Protein AF-0000000080305492 (afdb_homodimer)

Organism: Piscinibacter sakaiensis (NCBI:txid1547922)

Secondary structure (DSSP, 8-state):
-----------HHHHHHHTT-TTPEEE-TT-EEEEE--SS-EEEEEEES-EEEEE---SSS---EEEE-TT-EEEE-TT-EEEEEESSS-EEEEEE--HHHHHHHHHHHHHHHHHHHHHHHT------------/-----------HHHHHHHTT-TTPEEE-TT-EEEEE--SS-EEEEEEES-EEEEE---SSS---EEEE-TT-EEEE-TT-EEEEEESSS-EEEEEE--HHHHHHHHHHHHHHHHHHHHHHHT------------

Solvent-accessible surface area (backbone atoms only — not comparable to full-atom values): 14644 Å² total; per-residue (Å²): 133,82,79,74,76,72,70,75,76,65,49,69,66,32,43,42,34,62,54,44,57,66,44,37,34,79,30,51,51,90,41,75,43,80,45,67,26,54,91,33,38,29,34,40,31,28,56,34,49,26,38,35,37,29,49,64,46,91,80,77,55,84,56,67,74,43,77,40,42,56,29,38,71,44,83,34,54,51,75,37,46,32,38,34,29,24,51,68,55,54,18,29,30,32,40,28,44,28,62,68,25,56,57,50,47,55,51,47,51,51,50,50,51,51,51,51,50,52,58,56,59,72,62,55,82,81,75,78,80,76,81,80,75,129,134,81,79,74,77,71,70,76,77,64,48,70,67,32,44,44,34,60,55,42,56,65,45,37,35,78,32,51,50,89,42,76,43,80,45,68,27,54,91,35,37,28,32,40,32,28,56,35,48,26,37,34,38,29,49,65,51,86,80,76,57,85,59,67,75,43,76,40,40,56,31,38,71,45,82,34,53,53,74,38,46,33,38,35,28,25,51,70,55,54,18,30,30,33,40,28,44,28,62,66,24,55,56,49,47,54,50,47,51,50,50,50,51,51,50,52,52,52,58,57,58,71,62,56,80,81,76,78,81,77,80,78,76,130

Structure (mmCIF, N/CA/C/O backbone):
data_AF-0000000080305492-model_v1
#
loop_
_entity.id
_entity.type
_entity.pdbx_description
1 polymer 'DUF2917 domain-containing protein'
#
loop_
_atom_site.group_PDB
_atom_site.id
_atom_site.type_symbol
_atom_site.label_atom_id
_atom_site.label_alt_id
_atom_site.label_comp_id
_atom_site.label_asym_id
_atom_site.label_entity_id
_atom_site.label_seq_id
_atom_site.pdbx_PDB_ins_code
_atom_site.Cartn_x
_atom_site.Cartn_y
_atom_site.Cartn_z
_atom_site.occupancy
_atom_site.B_iso_or_equiv
_atom_site.auth_seq_id
_atom_site.auth_comp_id
_atom_site.auth_asym_id
_atom_site.auth_atom_id
_atom_site.pdbx_PDB_model_num
ATOM 1 N N . MET A 1 1 ? 12.172 -32.25 -27.625 1 45.12 1 MET A N 1
ATOM 2 C CA . MET A 1 1 ? 12.562 -32.125 -26.234 1 45.12 1 MET A CA 1
ATOM 3 C C . MET A 1 1 ? 11.922 -30.891 -25.609 1 45.12 1 MET A C 1
ATOM 5 O O . MET A 1 1 ? 12.32 -29.766 -25.906 1 45.12 1 MET A O 1
ATOM 9 N N . THR A 1 2 ? 10.617 -30.953 -25.297 1 54 2 THR A N 1
ATOM 10 C CA . THR A 1 2 ? 9.789 -29.891 -24.719 1 54 2 THR A CA 1
ATOM 11 C C . THR A 1 2 ? 10.242 -29.547 -23.312 1 54 2 THR A C 1
ATOM 13 O O . THR A 1 2 ? 10.336 -30.438 -22.453 1 54 2 THR A O 1
ATOM 16 N N . SER A 1 3 ? 11.242 -28.656 -23.125 1 51.69 3 SER A N 1
ATOM 17 C CA . SER A 1 3 ? 11.648 -28.141 -21.828 1 51.69 3 SER A CA 1
ATOM 18 C C . SER A 1 3 ? 10.438 -27.719 -21 1 51.69 3 SER A C 1
ATOM 20 O O . SER A 1 3 ? 9.703 -26.812 -21.391 1 51.69 3 SER A O 1
ATOM 22 N N . THR A 1 4 ? 9.883 -28.703 -20.328 1 51.75 4 THR A N 1
ATOM 23 C CA . THR A 1 4 ? 8.867 -28.359 -19.344 1 51.75 4 THR A CA 1
ATOM 24 C C . THR A 1 4 ? 9.422 -27.375 -18.312 1 51.75 4 THR A C 1
ATOM 26 O O . THR A 1 4 ? 10.344 -27.719 -17.562 1 51.75 4 THR A O 1
ATOM 29 N N . ARG A 1 5 ? 9.336 -26.141 -18.594 1 47.44 5 ARG A N 1
ATOM 30 C CA . ARG A 1 5 ? 9.664 -25.109 -17.609 1 47.44 5 ARG A CA 1
ATOM 31 C C . ARG A 1 5 ? 8.984 -25.391 -16.281 1 47.44 5 ARG A C 1
ATOM 33 O O . ARG A 1 5 ? 7.754 -25.344 -16.172 1 47.44 5 ARG A O 1
ATOM 40 N N . LEU A 1 6 ? 9.562 -26.188 -15.359 1 48.97 6 LEU A N 1
ATOM 41 C CA . LEU A 1 6 ? 9.055 -26.406 -14.016 1 48.97 6 LEU A CA 1
ATOM 42 C C . LEU A 1 6 ? 8.758 -25.078 -13.328 1 48.97 6 LEU A C 1
ATOM 44 O O . LEU A 1 6 ? 9.617 -24.188 -13.273 1 48.97 6 LEU A O 1
ATOM 48 N N . SER A 1 7 ? 7.574 -24.656 -13.391 1 52.19 7 SER A N 1
ATOM 49 C CA . SER A 1 7 ? 7.184 -23.531 -12.562 1 52.19 7 SER A CA 1
ATOM 50 C C . SER A 1 7 ? 7.723 -23.656 -11.141 1 52.19 7 SER A C 1
ATOM 52 O O . SER A 1 7 ? 7.59 -24.719 -10.523 1 52.19 7 SER A O 1
ATOM 54 N N . PRO A 1 8 ? 8.742 -22.938 -10.812 1 49.88 8 PRO A N 1
ATOM 55 C CA . PRO A 1 8 ? 9.273 -23.109 -9.453 1 49.88 8 PRO A CA 1
ATOM 56 C C . PRO A 1 8 ? 8.164 -23.203 -8.406 1 49.88 8 PRO A C 1
ATOM 58 O O . PRO A 1 8 ? 7.203 -22.438 -8.445 1 49.88 8 PRO A O 1
ATOM 61 N N . LEU A 1 9 ? 8.031 -24.328 -7.746 1 53.12 9 LEU A N 1
ATOM 62 C CA . LEU A 1 9 ? 7.16 -24.531 -6.594 1 53.12 9 LEU A CA 1
ATOM 63 C C . LEU A 1 9 ? 7.324 -23.406 -5.578 1 53.12 9 LEU A C 1
ATOM 65 O O . LEU A 1 9 ? 8.438 -23.109 -5.152 1 53.12 9 LEU A O 1
ATOM 69 N N . MET A 1 10 ? 6.453 -22.547 -5.684 1 54.16 10 MET A N 1
ATOM 70 C CA . MET A 1 10 ? 6.496 -21.469 -4.695 1 54.16 10 MET A CA 1
ATOM 71 C C . MET A 1 10 ? 6.551 -22.031 -3.277 1 54.16 10 MET A C 1
ATOM 73 O O . MET A 1 10 ? 5.844 -22.984 -2.961 1 54.16 10 MET A O 1
ATOM 77 N N . THR A 1 11 ? 7.602 -21.75 -2.52 1 58.03 11 THR A N 1
ATOM 78 C CA . THR A 1 11 ? 7.621 -22.125 -1.111 1 58.03 11 THR A CA 1
ATOM 79 C C . THR A 1 11 ? 6.355 -21.656 -0.405 1 58.03 11 THR A C 1
ATOM 81 O O . THR A 1 11 ? 5.66 -20.766 -0.895 1 58.03 11 THR A O 1
ATOM 84 N N . THR A 1 12 ? 6.016 -22.406 0.644 1 52.5 12 THR A N 1
ATOM 85 C CA . THR A 1 12 ? 4.848 -22.062 1.446 1 52.5 12 THR A CA 1
ATOM 86 C C . THR A 1 12 ? 4.828 -20.578 1.771 1 52.5 12 THR A C 1
ATOM 88 O O . THR A 1 12 ? 3.779 -19.922 1.695 1 52.5 12 THR A O 1
ATOM 91 N N . ALA A 1 13 ? 5.973 -20.094 2.191 1 52.66 13 ALA A N 1
ATOM 92 C CA . ALA A 1 13 ? 6.082 -18.672 2.504 1 52.66 13 ALA A CA 1
ATOM 93 C C . ALA A 1 13 ? 5.762 -17.812 1.281 1 52.66 13 ALA A C 1
ATOM 95 O O . ALA A 1 13 ? 5.094 -16.781 1.396 1 52.66 13 ALA A O 1
ATOM 96 N N . GLN A 1 14 ? 6.246 -18.25 0.167 1 55 14 GLN A N 1
ATOM 97 C CA . GLN A 1 14 ? 5.965 -17.562 -1.092 1 55 14 GLN A CA 1
ATOM 98 C C . GLN A 1 14 ? 4.477 -17.625 -1.429 1 55 14 GLN A C 1
ATOM 100 O O . GLN A 1 14 ? 3.92 -16.672 -1.966 1 55 14 GLN A O 1
ATOM 105 N N . GLU A 1 15 ? 3.99 -18.812 -1.112 1 54.41 15 GLU A N 1
ATOM 106 C CA . GLU A 1 15 ? 2.557 -18.969 -1.349 1 54.41 15 GLU A CA 1
ATOM 107 C C . GLU A 1 15 ? 1.752 -17.969 -0.52 1 54.41 15 GLU A C 1
ATOM 109 O O . GLU A 1 15 ? 0.784 -17.391 -1.011 1 54.41 15 GLU A O 1
ATOM 114 N N . PHE A 1 16 ? 2.211 -17.938 0.751 1 53.34 16 PHE A N 1
ATOM 115 C CA . PHE A 1 16 ? 1.528 -17 1.634 1 53.34 16 PHE A CA 1
ATOM 116 C C . PHE A 1 16 ? 1.734 -15.562 1.161 1 53.34 16 PHE A C 1
ATOM 118 O O . PHE A 1 16 ? 0.796 -14.766 1.162 1 53.34 16 PHE A O 1
ATOM 125 N N . ALA A 1 17 ? 3.02 -15.344 0.821 1 52.12 17 ALA A N 1
ATOM 126 C CA . ALA A 1 17 ? 3.35 -14.031 0.271 1 52.12 17 ALA A CA 1
ATOM 127 C C . ALA A 1 17 ? 2.611 -13.781 -1.042 1 52.12 17 ALA A C 1
ATOM 129 O O . ALA A 1 17 ? 2.102 -12.688 -1.278 1 52.12 17 ALA A O 1
ATOM 130 N N . ALA A 1 18 ? 2.562 -14.898 -1.781 1 51.59 18 ALA A N 1
ATOM 131 C CA . ALA A 1 18 ? 1.87 -14.82 -3.064 1 51.59 18 ALA A CA 1
ATOM 132 C C . ALA A 1 18 ? 0.369 -14.633 -2.867 1 51.59 18 ALA A C 1
ATOM 134 O O . ALA A 1 18 ? -0.291 -13.969 -3.672 1 51.59 18 ALA A O 1
ATOM 135 N N . ARG A 1 19 ? -0.009 -15.211 -1.708 1 51.5 19 ARG A N 1
ATOM 136 C CA . ARG A 1 19 ? -1.447 -15.125 -1.473 1 51.5 19 ARG A CA 1
ATOM 137 C C . ARG A 1 19 ? -1.82 -13.789 -0.852 1 51.5 19 ARG A C 1
ATOM 139 O O . ARG A 1 19 ? -3 -13.508 -0.629 1 51.5 19 ARG A O 1
ATOM 146 N N . GLY A 1 20 ? -1.001 -12.883 -0.862 1 55.16 20 GLY A N 1
ATOM 147 C CA . GLY A 1 20 ? -1.397 -11.539 -0.481 1 55.16 20 GLY A CA 1
ATOM 148 C C . GLY A 1 20 ? -1.604 -11.375 1.014 1 55.16 20 GLY A C 1
ATOM 149 O O . GLY A 1 20 ? -2.402 -10.547 1.45 1 55.16 20 GLY A O 1
ATOM 150 N N . GLU A 1 21 ? -0.991 -12.406 1.674 1 66.25 21 GLU A N 1
ATOM 151 C CA . GLU A 1 21 ? -1.275 -12.359 3.105 1 66.25 21 GLU A CA 1
ATOM 152 C C . GLU A 1 21 ? -0.436 -11.289 3.797 1 66.25 21 GLU A C 1
ATOM 154 O O . GLU A 1 21 ? -0.861 -10.711 4.801 1 66.25 21 GLU A O 1
ATOM 159 N N . ALA A 1 22 ? 0.503 -10.953 2.951 1 75 22 ALA A N 1
ATOM 160 C CA . ALA A 1 22 ? 1.293 -9.93 3.627 1 75 22 ALA A CA 1
ATOM 161 C C . ALA A 1 22 ? 0.576 -8.586 3.607 1 75 22 ALA A C 1
ATOM 163 O O . ALA A 1 22 ? 0.147 -8.117 2.549 1 75 22 ALA A O 1
ATOM 164 N N . ALA A 1 23 ? 0.347 -8.016 4.707 1 88.38 23 ALA A N 1
ATOM 165 C CA . ALA A 1 23 ? -0.208 -6.676 4.879 1 88.38 23 ALA A CA 1
ATOM 166 C C . ALA A 1 23 ? -1.666 -6.625 4.43 1 88.38 23 ALA A C 1
ATOM 168 O O . ALA A 1 23 ? -2.16 -5.566 4.031 1 88.38 23 ALA A O 1
ATOM 169 N N . ALA A 1 24 ? -2.295 -7.859 4.379 1 93.25 24 ALA A N 1
ATOM 170 C CA . ALA A 1 24 ? -3.711 -7.867 4.023 1 93.25 24 ALA A CA 1
ATOM 171 C C . ALA A 1 24 ? -4.574 -7.41 5.195 1 93.25 24 ALA A C 1
ATOM 173 O O . ALA A 1 24 ? -4.273 -7.719 6.352 1 93.25 24 ALA A O 1
ATOM 174 N N . TRP A 1 25 ? -5.652 -6.711 4.93 1 94.88 25 TRP A N 1
ATOM 175 C CA . TRP A 1 25 ? -6.699 -6.34 5.875 1 94.88 25 TRP A CA 1
ATOM 176 C C . TRP A 1 25 ? -7.762 -7.43 5.969 1 94.88 25 TRP A C 1
ATOM 178 O O . TRP A 1 25 ? -8.188 -7.977 4.949 1 94.88 25 TRP A O 1
ATOM 188 N N . ARG A 1 26 ? -8.148 -7.723 7.145 1 94.94 26 ARG A N 1
ATOM 189 C CA . ARG A 1 26 ? -9.25 -8.656 7.359 1 94.94 26 ARG A CA 1
ATOM 190 C C . ARG A 1 26 ? -10.57 -7.914 7.516 1 94.94 26 ARG A C 1
ATOM 192 O O . ARG A 1 26 ? -10.641 -6.891 8.203 1 94.94 26 ARG A O 1
ATOM 199 N N . LEU A 1 27 ? -11.523 -8.344 6.852 1 96.12 27 LEU A N 1
ATOM 200 C CA . LEU A 1 27 ? -12.883 -7.812 6.918 1 96.12 27 LEU A CA 1
ATOM 201 C C . LEU A 1 27 ? -13.867 -8.898 7.34 1 96.12 27 LEU A C 1
ATOM 203 O O . LEU A 1 27 ? -14.391 -9.633 6.5 1 96.12 27 LEU A O 1
ATOM 207 N N . PRO A 1 28 ? -14.109 -9.062 8.633 1 96 28 PRO A N 1
ATOM 208 C CA . PRO A 1 28 ? -15.062 -10.07 9.109 1 96 28 PRO A CA 1
ATOM 209 C C . PRO A 1 28 ? -16.484 -9.836 8.609 1 96 28 PRO A C 1
ATOM 211 O O . PRO A 1 28 ? -16.906 -8.68 8.453 1 96 28 PRO A O 1
ATOM 214 N N . ALA A 1 29 ? -17.203 -10.945 8.375 1 96.31 29 ALA A N 1
ATOM 215 C CA . ALA A 1 29 ? -18.625 -10.836 8.008 1 96.31 29 ALA A CA 1
ATOM 216 C C . ALA A 1 29 ? -19.406 -10.055 9.055 1 96.31 29 ALA A C 1
ATOM 218 O O . ALA A 1 29 ? -19.203 -10.242 10.258 1 96.31 29 ALA A O 1
ATOM 219 N N . GLY A 1 30 ? -20.25 -9.172 8.602 1 93.06 30 GLY A N 1
ATOM 220 C CA . GLY A 1 30 ? -21.141 -8.438 9.492 1 93.06 30 GLY A CA 1
ATOM 221 C C . GLY A 1 30 ? -20.516 -7.164 10.039 1 93.06 30 GLY A C 1
ATOM 222 O O . GLY A 1 30 ? -21.141 -6.438 10.805 1 93.06 30 GLY A O 1
ATOM 223 N N . THR A 1 31 ? -19.266 -6.91 9.719 1 92.12 31 THR A N 1
ATOM 224 C CA . THR A 1 31 ? -18.578 -5.711 10.195 1 92.12 31 THR A CA 1
ATOM 225 C C . THR A 1 31 ? -18.266 -4.766 9.039 1 92.12 31 THR A C 1
ATOM 227 O O . THR A 1 31 ? -17.844 -5.199 7.969 1 92.12 31 THR A O 1
ATOM 230 N N . ALA A 1 32 ? -18.469 -3.51 9.281 1 94.44 32 ALA A N 1
ATOM 231 C CA . ALA A 1 32 ? -18.156 -2.482 8.297 1 94.44 32 ALA A CA 1
ATOM 232 C C . ALA A 1 32 ? -16.875 -1.74 8.672 1 94.44 32 ALA A C 1
ATOM 234 O O . ALA A 1 32 ? -16.641 -1.463 9.852 1 94.44 32 ALA A O 1
ATOM 235 N N . LEU A 1 33 ? -16.109 -1.425 7.664 1 94.31 33 LEU A N 1
ATOM 236 C CA . LEU A 1 33 ? -14.891 -0.646 7.836 1 94.31 33 LEU A CA 1
ATOM 237 C C . LEU A 1 33 ? -14.977 0.677 7.082 1 94.31 33 LEU A C 1
ATOM 239 O O . LEU A 1 33 ? -15.344 0.704 5.906 1 94.31 33 LEU A O 1
ATOM 243 N N . ARG A 1 34 ? -14.758 1.729 7.789 1 93.31 34 ARG A N 1
ATOM 244 C CA . ARG A 1 34 ? -14.586 3.02 7.129 1 93.31 34 ARG A CA 1
ATOM 245 C C . ARG A 1 34 ? -13.117 3.268 6.777 1 93.31 34 ARG A C 1
ATOM 247 O O . ARG A 1 34 ? -12.25 3.209 7.652 1 93.31 34 ARG A O 1
ATOM 254 N N . LEU A 1 35 ? -12.836 3.508 5.578 1 92.69 35 LEU A N 1
ATOM 255 C CA . LEU A 1 35 ? -11.477 3.67 5.074 1 92.69 35 LEU A CA 1
ATOM 256 C C . LEU A 1 35 ? -11.289 5.051 4.449 1 92.69 35 LEU A C 1
ATOM 258 O O . LEU A 1 35 ? -12.039 5.438 3.551 1 92.69 35 LEU A O 1
ATOM 262 N N . ALA A 1 36 ? -10.461 5.781 4.961 1 89.88 36 ALA A N 1
ATOM 263 C CA . ALA A 1 36 ? -10.023 7.027 4.34 1 89.88 36 ALA A CA 1
ATOM 264 C C . ALA A 1 36 ? -8.781 6.809 3.484 1 89.88 36 ALA A C 1
ATOM 266 O O . ALA A 1 36 ? -7.746 6.367 3.986 1 89.88 36 ALA A O 1
ATOM 267 N N . ALA A 1 37 ? -8.898 7.141 2.246 1 90.31 37 ALA A N 1
ATOM 268 C CA . ALA A 1 37 ? -7.758 6.945 1.36 1 90.31 37 ALA A CA 1
ATOM 269 C C . ALA A 1 37 ? -6.727 8.055 1.536 1 90.31 37 ALA A C 1
ATOM 271 O O . ALA A 1 37 ? -7.035 9.234 1.344 1 90.31 37 ALA A O 1
ATOM 272 N N . GLY A 1 38 ? -5.488 7.734 1.866 1 85.06 38 GLY A N 1
ATOM 273 C CA . GLY A 1 38 ? -4.438 8.742 1.873 1 85.06 38 GLY A CA 1
ATOM 274 C C . GLY A 1 38 ? -3.418 8.531 2.975 1 85.06 38 GLY A C 1
ATOM 275 O O . GLY A 1 38 ? -3.527 7.59 3.76 1 85.06 38 GLY A O 1
ATOM 276 N N . PRO A 1 39 ? -2.498 9.539 3.043 1 83.69 39 PRO A N 1
ATOM 277 C CA . PRO A 1 39 ? -2.256 10.539 2.002 1 83.69 39 PRO A CA 1
ATOM 278 C C . PRO A 1 39 ? -1.886 9.914 0.659 1 83.69 39 PRO A C 1
ATOM 280 O O . PRO A 1 39 ? -1.231 8.867 0.619 1 83.69 39 PRO A O 1
ATOM 283 N N . GLY A 1 40 ? -2.303 10.625 -0.466 1 87.44 40 GLY A N 1
ATOM 284 C CA . GLY A 1 40 ? -2.119 10.125 -1.818 1 87.44 40 GLY A CA 1
ATOM 285 C C . GLY A 1 40 ? -3.186 9.133 -2.236 1 87.44 40 GLY A C 1
ATOM 286 O O . GLY A 1 40 ? -3.92 8.609 -1.395 1 87.44 40 GLY A O 1
ATOM 287 N N . ALA A 1 41 ? -3.236 8.883 -3.504 1 91.81 41 ALA A N 1
ATOM 288 C CA . ALA A 1 41 ? -4.168 7.883 -4.02 1 91.81 41 ALA A CA 1
ATOM 289 C C . ALA A 1 41 ? -3.822 6.492 -3.504 1 91.81 41 ALA A C 1
ATOM 291 O O . ALA A 1 41 ? -2.68 6.234 -3.113 1 91.81 41 ALA A O 1
ATOM 292 N N . ARG A 1 42 ? -4.848 5.648 -3.371 1 93.31 42 ARG A N 1
ATOM 293 C CA . ARG A 1 42 ? -4.66 4.242 -3.02 1 93.31 42 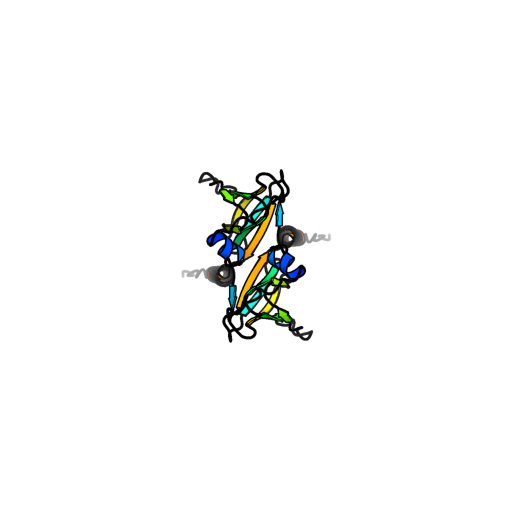ARG A CA 1
ATOM 294 C C . ARG A 1 42 ? -5.316 3.328 -4.051 1 93.31 42 ARG A C 1
ATOM 296 O O . ARG A 1 42 ? -6.164 3.77 -4.828 1 93.31 42 ARG A O 1
ATOM 303 N N . CYS A 1 43 ? -4.844 2.154 -4.066 1 94.38 43 CYS A N 1
ATOM 304 C CA . CYS A 1 43 ? -5.527 1.085 -4.789 1 94.38 43 CYS A CA 1
ATOM 305 C C . CYS A 1 43 ? -5.949 -0.031 -3.84 1 94.38 43 CYS A C 1
ATOM 307 O O . CYS A 1 43 ? -5.129 -0.554 -3.086 1 94.38 43 CYS A O 1
ATOM 309 N N . LEU A 1 44 ? -7.23 -0.316 -3.807 1 94.12 44 LEU A N 1
ATOM 310 C CA . LEU A 1 44 ? -7.75 -1.441 -3.039 1 94.12 44 LEU A CA 1
ATOM 311 C C . LEU A 1 44 ? -7.832 -2.695 -3.902 1 94.12 44 LEU A C 1
ATOM 313 O O . LEU A 1 44 ? -8.367 -2.656 -5.012 1 94.12 44 LEU A O 1
ATOM 317 N N . ARG A 1 45 ? -7.324 -3.777 -3.473 1 93.44 45 ARG A N 1
ATOM 318 C CA . ARG A 1 45 ? -7.426 -5.066 -4.152 1 93.44 45 ARG A CA 1
ATOM 319 C C . ARG A 1 45 ? -8.008 -6.129 -3.225 1 93.44 45 ARG A C 1
ATOM 321 O O . ARG A 1 45 ? -7.5 -6.34 -2.121 1 93.44 45 ARG A O 1
ATOM 328 N N . VAL A 1 46 ? -8.992 -6.801 -3.693 1 93.44 46 VAL A N 1
ATOM 329 C CA . VAL A 1 46 ? -9.562 -7.883 -2.896 1 93.44 46 VAL A CA 1
ATOM 330 C C . VAL A 1 46 ? -8.688 -9.133 -3.025 1 93.44 46 VAL A C 1
ATOM 332 O O . VAL A 1 46 ? -8.391 -9.578 -4.137 1 93.44 46 VAL A O 1
ATOM 335 N N . ALA A 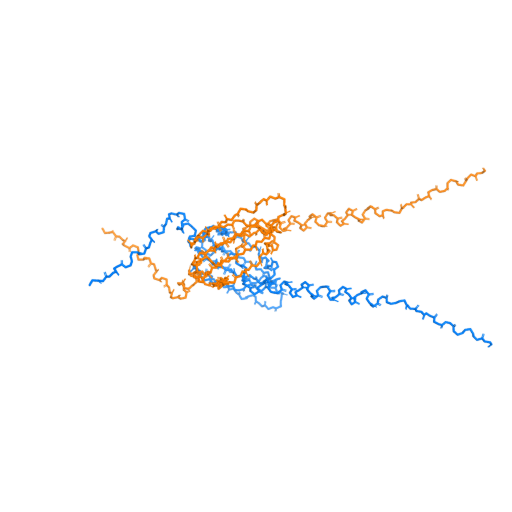1 47 ? -8.25 -9.633 -1.93 1 90.19 47 ALA A N 1
ATOM 336 C CA . ALA A 1 47 ? -7.391 -10.812 -1.908 1 90.19 47 ALA A CA 1
ATOM 337 C C . ALA A 1 47 ? -8.219 -12.094 -1.813 1 90.19 47 ALA A C 1
ATOM 339 O O . ALA A 1 47 ? -7.883 -13.109 -2.426 1 90.19 47 ALA A O 1
ATOM 340 N N . ALA A 1 48 ? -9.203 -12.141 -1.071 1 92.19 48 ALA A N 1
ATOM 341 C CA . ALA A 1 48 ? -10.078 -13.281 -0.838 1 92.19 48 ALA A CA 1
ATOM 342 C C . ALA A 1 48 ? -11.477 -12.82 -0.426 1 92.19 48 ALA A C 1
ATOM 344 O O . ALA A 1 48 ? -11.633 -11.781 0.215 1 92.19 48 ALA A O 1
ATOM 345 N N . GLY A 1 49 ? -12.453 -13.688 -0.732 1 93.44 49 GLY A N 1
ATOM 346 C CA . GLY A 1 49 ? -13.828 -13.312 -0.446 1 93.44 49 GLY A CA 1
ATOM 347 C C . GLY A 1 49 ? -14.336 -12.195 -1.337 1 93.44 49 GLY A C 1
ATOM 348 O O . GLY A 1 49 ? -13.766 -11.922 -2.395 1 93.44 49 GLY A O 1
ATOM 349 N N . ARG A 1 50 ? -15.523 -11.656 -0.973 1 97.44 50 ARG A N 1
ATOM 350 C CA . ARG A 1 50 ? -16.125 -10.539 -1.694 1 97.44 50 ARG A CA 1
ATOM 351 C C . ARG A 1 50 ? -16.281 -9.32 -0.784 1 97.44 50 ARG A C 1
ATOM 353 O O . ARG A 1 50 ? -16.516 -9.469 0.416 1 97.44 50 ARG A O 1
ATOM 360 N N . VAL A 1 51 ? -16.125 -8.133 -1.367 1 97 51 VAL A N 1
ATOM 361 C CA . VAL A 1 51 ? -16.203 -6.887 -0.611 1 97 51 VAL A CA 1
ATOM 362 C C . VAL A 1 51 ? -17.234 -5.957 -1.242 1 97 51 VAL A C 1
ATOM 364 O O . VAL A 1 51 ? -17.141 -5.621 -2.424 1 97 51 VAL A O 1
ATOM 367 N N . TRP A 1 52 ? -18.297 -5.645 -0.569 1 97.06 52 TRP A N 1
ATOM 368 C CA . TRP A 1 52 ? -19.172 -4.527 -0.923 1 97.06 52 TRP A CA 1
ATOM 369 C C . TRP A 1 52 ? -18.547 -3.199 -0.521 1 97.06 52 TRP A C 1
ATOM 371 O O . TRP A 1 52 ? -18.109 -3.027 0.624 1 97.06 52 TRP A O 1
ATOM 381 N N . ILE A 1 53 ? -18.359 -2.256 -1.425 1 96.06 53 ILE A N 1
ATOM 382 C CA . ILE A 1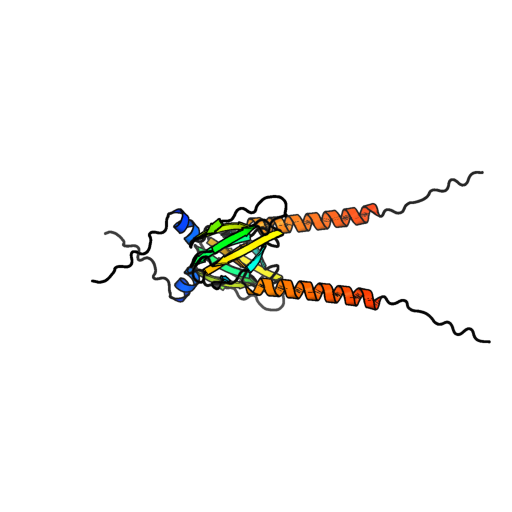 53 ? -17.688 -0.984 -1.157 1 96.06 53 ILE A CA 1
ATOM 383 C C . ILE A 1 53 ? -18.547 0.163 -1.7 1 96.06 53 ILE A C 1
ATOM 385 O O . ILE A 1 53 ? -19.094 0.067 -2.797 1 96.06 53 ILE A O 1
ATOM 389 N N . THR A 1 54 ? -18.703 1.193 -0.95 1 93.75 54 THR A N 1
ATOM 390 C CA . THR A 1 54 ? -19.438 2.385 -1.377 1 93.75 54 THR A CA 1
ATOM 391 C C . THR A 1 54 ? -18.734 3.648 -0.889 1 93.75 54 THR A C 1
ATOM 393 O O . THR A 1 54 ? -18.172 3.672 0.211 1 93.75 54 THR A O 1
ATOM 396 N N . ALA A 1 55 ? -18.734 4.621 -1.751 1 90.5 55 ALA A N 1
ATOM 397 C CA . ALA A 1 55 ? -18.172 5.91 -1.342 1 90.5 55 ALA A CA 1
ATOM 398 C C . ALA A 1 55 ? -19 6.527 -0.218 1 90.5 55 ALA A C 1
ATOM 400 O O . ALA A 1 55 ? -20.234 6.516 -0.269 1 90.5 55 ALA A O 1
ATOM 401 N N . ALA A 1 56 ? -18.453 6.73 0.895 1 83.12 56 ALA A N 1
ATOM 402 C CA . ALA A 1 56 ? -19.156 7.293 2.045 1 83.12 56 ALA A CA 1
ATOM 403 C C . ALA A 1 56 ? -19.578 8.734 1.776 1 83.12 56 ALA A C 1
ATOM 405 O O . ALA A 1 56 ? -20.469 9.258 2.451 1 83.12 56 ALA A O 1
ATOM 406 N N . GLY A 1 57 ? -20.109 9.195 0.486 1 65 57 GLY A N 1
ATOM 407 C CA . GLY A 1 57 ? -20.797 10.352 -0.081 1 65 57 GLY A CA 1
ATOM 408 C C . GLY A 1 57 ? -20.172 11.672 0.344 1 65 57 GLY A C 1
ATOM 409 O O . GLY A 1 57 ? -19.422 11.727 1.312 1 65 57 GLY A O 1
ATOM 410 N N . ASP A 1 58 ? -19.938 12.461 -0.555 1 61.75 58 ASP A N 1
ATOM 411 C CA . ASP A 1 58 ? -19.938 13.898 -0.298 1 61.75 58 ASP A CA 1
ATOM 412 C C . ASP A 1 58 ? -21.344 14.422 -0.047 1 61.75 58 ASP A C 1
ATOM 414 O O . ASP A 1 58 ? -21.547 15.617 0.166 1 61.75 58 ASP A O 1
ATOM 418 N N . GLY A 1 59 ? -22.297 13.516 0.255 1 60.34 59 GLY A N 1
ATOM 419 C CA . GLY A 1 59 ? -23.688 13.898 0.473 1 60.34 59 GLY A CA 1
ATOM 420 C C . GLY A 1 59 ? -24.375 14.359 -0.793 1 60.34 59 GLY A C 1
ATOM 421 O O . GLY A 1 59 ? -25.594 14.578 -0.796 1 60.34 59 GLY A O 1
ATOM 422 N N . ARG A 1 60 ? -23.734 14.609 -1.929 1 60.44 60 ARG A N 1
ATOM 423 C CA . ARG A 1 60 ? -24.375 15.242 -3.078 1 60.44 60 ARG A CA 1
ATOM 424 C C . ARG A 1 60 ? -24.75 14.211 -4.137 1 60.44 60 ARG A C 1
ATOM 426 O O . ARG A 1 60 ? -25.797 14.328 -4.781 1 60.44 60 ARG A O 1
ATOM 433 N N . THR A 1 61 ? -24.031 13.258 -4.383 1 63.41 61 THR A N 1
ATOM 434 C CA . THR A 1 61 ? -24.281 12.25 -5.406 1 63.41 61 THR A CA 1
ATOM 435 C C . THR A 1 61 ? -24.484 10.875 -4.777 1 63.41 61 THR A C 1
ATOM 437 O O . THR A 1 61 ? -23.75 10.5 -3.855 1 63.41 61 THR A O 1
ATOM 440 N N . PRO A 1 62 ? -25.609 10.195 -5.188 1 65.69 62 PRO A N 1
ATOM 441 C CA . PRO A 1 62 ? -25.781 8.844 -4.656 1 65.69 62 PRO A CA 1
ATOM 442 C C . PRO A 1 62 ? -24.547 7.973 -4.828 1 65.69 62 PRO A C 1
ATOM 444 O O . PRO A 1 62 ? -23.891 8.008 -5.879 1 65.69 62 PRO A O 1
ATOM 447 N N . PRO A 1 63 ? -24.203 7.359 -3.715 1 67.31 63 PRO A N 1
ATOM 448 C CA . PRO A 1 63 ? -22.984 6.535 -3.809 1 67.31 63 PRO A CA 1
ATOM 449 C C . PRO A 1 63 ? -23.156 5.348 -4.75 1 67.31 63 PRO A C 1
ATOM 451 O O . PRO A 1 63 ? -24.25 4.789 -4.855 1 67.31 63 PRO A O 1
ATOM 454 N N . GLU A 1 64 ? -22.234 5.199 -5.645 1 79.44 64 GLU A N 1
ATOM 455 C CA . GLU A 1 64 ? -22.219 3.994 -6.465 1 79.44 64 GLU A CA 1
ATOM 456 C C . GLU A 1 64 ? -21.672 2.803 -5.68 1 79.44 64 GLU A C 1
ATOM 458 O O . GLU A 1 64 ? -20.516 2.809 -5.254 1 79.44 64 GLU A O 1
ATOM 463 N N . ASP A 1 65 ? -22.516 1.796 -5.32 1 90.06 65 ASP A N 1
ATOM 464 C CA . ASP A 1 65 ? -22.156 0.541 -4.66 1 90.06 65 ASP A CA 1
ATOM 465 C C . ASP A 1 65 ? -21.469 -0.417 -5.629 1 90.06 65 ASP A C 1
ATOM 467 O O . ASP A 1 65 ? -21.906 -0.553 -6.781 1 90.06 65 ASP A O 1
ATOM 471 N N . ARG A 1 66 ? -20.438 -0.958 -5.23 1 95.5 66 ARG A N 1
ATOM 472 C CA . ARG A 1 66 ? -19.734 -1.977 -6.012 1 95.5 66 ARG A CA 1
ATOM 473 C C . ARG A 1 66 ? -19.484 -3.225 -5.176 1 95.5 66 ARG A C 1
ATOM 475 O O . ARG A 1 66 ? -19.281 -3.135 -3.959 1 95.5 66 ARG A O 1
ATOM 482 N N . VAL A 1 67 ? -19.609 -4.383 -5.801 1 96.5 67 VAL A N 1
ATOM 483 C CA . VAL A 1 67 ? -19.125 -5.625 -5.207 1 96.5 67 VAL A CA 1
ATOM 484 C C . VAL A 1 67 ? -17.859 -6.09 -5.926 1 96.5 67 VAL A C 1
ATOM 486 O O . VAL A 1 67 ? -17.859 -6.258 -7.145 1 96.5 67 VAL A O 1
ATOM 489 N N . LEU A 1 68 ? -16.859 -6.203 -5.207 1 94.06 68 LEU A N 1
ATOM 490 C CA . LEU A 1 68 ? -15.578 -6.633 -5.754 1 94.06 68 LEU A CA 1
ATOM 491 C C . LEU A 1 68 ? -15.258 -8.062 -5.332 1 94.06 68 LEU A C 1
ATOM 493 O O . LEU A 1 68 ? -15.531 -8.453 -4.195 1 94.06 68 LEU A O 1
ATOM 497 N N . GLY A 1 69 ? -14.68 -8.906 -6.246 1 93.44 69 GLY A N 1
ATOM 498 C CA . GLY A 1 69 ? -14.211 -10.25 -5.941 1 93.44 69 GLY A CA 1
ATOM 499 C C . GLY A 1 69 ? -12.695 -10.367 -5.926 1 93.44 69 GLY A C 1
ATOM 500 O O . GLY A 1 69 ? -11.992 -9.383 -6.152 1 93.44 69 GLY A O 1
ATOM 501 N N . PRO A 1 70 ? -12.289 -11.617 -5.559 1 89.88 70 PRO A N 1
ATOM 502 C CA . PRO A 1 70 ? -10.844 -11.82 -5.496 1 89.88 70 PRO A CA 1
ATOM 503 C C . PRO A 1 70 ? -10.125 -11.375 -6.766 1 89.88 70 PRO A C 1
ATOM 505 O O . PRO A 1 70 ? -10.508 -11.766 -7.871 1 89.88 70 PRO A O 1
ATOM 508 N N . GLY A 1 71 ? -9.148 -10.547 -6.57 1 86.62 71 GLY A N 1
ATOM 509 C CA . GLY A 1 71 ? -8.367 -10.062 -7.703 1 86.62 71 GLY A CA 1
ATOM 510 C C . GLY A 1 71 ? -8.859 -8.727 -8.234 1 86.62 71 GLY A C 1
ATOM 511 O O . GLY A 1 71 ? -8.117 -8.023 -8.922 1 86.62 71 GLY A O 1
ATOM 512 N N . ASP A 1 72 ? -10.125 -8.328 -8.016 1 90.12 72 ASP A N 1
ATOM 513 C CA . ASP A 1 72 ? -10.633 -7.027 -8.445 1 90.12 72 ASP A CA 1
ATOM 514 C C . ASP A 1 72 ? -9.914 -5.891 -7.719 1 90.12 72 ASP A C 1
ATOM 516 O O . ASP A 1 72 ? -9.5 -6.043 -6.57 1 90.12 72 ASP A O 1
ATOM 520 N N . THR A 1 73 ? -9.773 -4.773 -8.438 1 92.31 73 THR A N 1
ATOM 521 C CA . THR A 1 73 ? -9.117 -3.596 -7.875 1 92.31 73 THR A CA 1
ATOM 522 C C . THR A 1 73 ? -10.023 -2.371 -7.988 1 92.31 73 THR A C 1
ATOM 524 O O . THR A 1 73 ? -10.93 -2.336 -8.828 1 92.31 73 THR A O 1
ATOM 527 N N . LEU A 1 74 ? -9.82 -1.432 -7.129 1 93 74 LEU A N 1
ATOM 528 C CA . LEU A 1 74 ? -10.508 -0.147 -7.148 1 93 74 LEU A CA 1
ATOM 529 C C . LEU A 1 74 ? -9.555 0.987 -6.781 1 93 74 LEU A C 1
ATOM 531 O O . LEU A 1 74 ? -8.898 0.94 -5.742 1 93 74 LEU A O 1
ATOM 535 N N . ALA A 1 75 ? -9.477 1.957 -7.645 1 93.62 75 ALA A N 1
ATOM 536 C CA . ALA A 1 75 ? -8.703 3.156 -7.34 1 93.62 75 ALA A CA 1
ATOM 537 C C . ALA A 1 75 ? -9.453 4.059 -6.363 1 93.62 75 ALA A C 1
ATOM 539 O O . ALA A 1 75 ? -10.633 4.344 -6.555 1 93.62 75 ALA A O 1
ATOM 540 N N . LEU A 1 76 ? -8.758 4.406 -5.328 1 92.5 76 LEU A N 1
ATOM 541 C CA . LEU A 1 76 ? -9.297 5.32 -4.324 1 92.5 76 LEU A CA 1
ATOM 542 C C . LEU A 1 76 ? -8.586 6.668 -4.379 1 92.5 76 LEU A C 1
ATOM 544 O O . LEU A 1 76 ? -7.383 6.75 -4.129 1 92.5 76 LEU A O 1
ATOM 548 N N . ALA A 1 77 ? -9.398 7.688 -4.699 1 90.88 77 ALA A N 1
ATOM 549 C CA . ALA A 1 77 ? -8.797 9.016 -4.785 1 90.88 77 ALA A CA 1
ATOM 550 C C . ALA A 1 77 ? -8.336 9.5 -3.414 1 90.88 77 ALA A C 1
ATOM 552 O O . ALA A 1 77 ? -8.977 9.211 -2.4 1 90.88 77 ALA A O 1
ATOM 553 N N . HIS A 1 78 ? -7.211 10.266 -3.389 1 90.31 78 HIS A N 1
ATOM 554 C CA . HIS A 1 78 ? -6.723 10.875 -2.156 1 90.31 78 HIS A CA 1
ATOM 555 C C . HIS A 1 78 ? -7.84 11.617 -1.429 1 90.31 78 HIS A C 1
ATOM 557 O O . HIS A 1 78 ? -8.594 12.367 -2.047 1 90.31 78 HIS A O 1
ATOM 563 N N . GLY A 1 79 ? -7.938 11.352 -0.19 1 87.38 79 GLY A N 1
ATOM 564 C CA . GLY A 1 79 ? -8.875 12.07 0.657 1 87.38 79 GLY A CA 1
ATOM 565 C C . GLY A 1 79 ? -10.289 11.523 0.592 1 87.38 79 GLY A C 1
ATOM 566 O O . GLY A 1 79 ? -11.164 11.953 1.343 1 87.38 79 GLY A O 1
ATOM 567 N N . SER A 1 80 ? -10.531 10.602 -0.37 1 87.69 80 SER A N 1
ATOM 568 C CA . SER A 1 80 ? -11.859 10 -0.452 1 87.69 80 SER A CA 1
ATOM 569 C C . SER A 1 80 ? -12.117 9.062 0.721 1 87.69 80 SER A C 1
ATOM 571 O O . SER A 1 80 ? -11.18 8.5 1.293 1 87.69 80 SER A O 1
ATOM 573 N N . GLU A 1 81 ? -13.391 8.938 1.058 1 91.44 81 GLU A N 1
ATOM 574 C CA . GLU A 1 81 ? -13.812 8.07 2.15 1 91.44 81 GLU A CA 1
ATOM 575 C C . GLU A 1 81 ? -14.75 6.973 1.653 1 91.44 81 GLU A C 1
ATOM 577 O O . GLU A 1 81 ? -15.617 7.223 0.816 1 91.44 81 GLU A O 1
ATOM 582 N N . TRP A 1 82 ? -14.516 5.781 2.232 1 93.12 82 TRP A N 1
ATOM 583 C CA . TRP A 1 82 ? -15.211 4.602 1.735 1 93.12 82 TRP A CA 1
ATOM 584 C C . TRP A 1 82 ? -15.688 3.725 2.889 1 93.12 82 TRP A C 1
ATOM 586 O O . TRP A 1 82 ? -15.039 3.652 3.934 1 93.12 82 TRP A O 1
ATOM 596 N N . VAL A 1 83 ? -16.812 3.143 2.732 1 94.94 83 VAL A N 1
ATOM 597 C CA . VAL A 1 83 ? -17.297 2.104 3.639 1 94.94 83 VAL A CA 1
ATOM 598 C C . VAL A 1 83 ? -17.156 0.737 2.971 1 94.94 83 VAL A C 1
ATOM 600 O O . VAL A 1 83 ? -17.609 0.547 1.839 1 94.94 83 VAL A O 1
ATOM 603 N N . LEU A 1 84 ? -16.547 -0.185 3.604 1 96.88 84 LEU A N 1
ATOM 604 C CA . LEU A 1 84 ? -16.344 -1.551 3.131 1 96.88 84 LEU A CA 1
ATOM 605 C C . LEU A 1 84 ? -17.047 -2.553 4.047 1 96.88 84 LEU A C 1
ATOM 607 O O . LEU A 1 84 ? -17 -2.408 5.273 1 96.88 84 LEU A O 1
ATOM 611 N N . GLU A 1 85 ? -17.609 -3.537 3.523 1 96.56 85 GLU A N 1
ATOM 612 C CA . GLU A 1 85 ? -18.156 -4.676 4.25 1 96.56 85 GLU A CA 1
ATOM 613 C C . GLU A 1 85 ? -17.938 -5.98 3.486 1 96.56 85 GLU A C 1
ATOM 615 O O . GLU A 1 85 ? -18 -6 2.254 1 96.56 85 GLU A O 1
ATOM 620 N N . ALA A 1 86 ? -17.672 -7.047 4.238 1 97.94 86 ALA A N 1
ATOM 621 C CA . ALA A 1 86 ? -17.672 -8.352 3.582 1 97.94 86 ALA A CA 1
ATOM 622 C C . ALA A 1 86 ? -19.047 -8.664 3.004 1 97.94 86 ALA A C 1
ATOM 624 O O . ALA A 1 86 ? -20.078 -8.398 3.635 1 97.94 86 ALA A O 1
ATOM 625 N N . TRP A 1 87 ? -19.094 -9.086 1.816 1 96.62 87 TRP A N 1
ATOM 626 C CA . TRP A 1 87 ? -20.328 -9.516 1.163 1 96.62 87 TRP A CA 1
ATOM 627 C C . TRP A 1 87 ? -20.484 -11.031 1.227 1 96.62 87 TRP A C 1
ATOM 629 O O . TRP A 1 87 ? -19.953 -11.75 0.372 1 96.62 87 TRP A O 1
ATOM 639 N N . GLY A 1 88 ? -21.156 -11.57 2.168 1 95.31 88 GLY A N 1
ATOM 640 C CA . GLY A 1 88 ? -21.188 -12.984 2.484 1 95.31 88 GLY A CA 1
ATOM 641 C C . GLY A 1 88 ? -20.219 -13.383 3.582 1 95.31 88 GLY A C 1
ATOM 642 O O . GLY A 1 88 ? -20.312 -12.875 4.707 1 95.31 88 GLY A O 1
ATOM 643 N N . ASP A 1 89 ? -19.188 -14.219 3.326 1 96.19 89 ASP A N 1
ATOM 644 C CA . ASP A 1 89 ? -18.203 -14.695 4.277 1 96.19 89 ASP A CA 1
ATOM 645 C C . ASP A 1 89 ? -17.094 -13.664 4.48 1 96.19 89 ASP A C 1
ATOM 647 O O . ASP A 1 89 ? -17.141 -12.578 3.896 1 96.19 89 ASP A O 1
ATOM 651 N N . ASP A 1 90 ? -16.188 -13.977 5.398 1 96.81 90 ASP A N 1
ATOM 652 C CA . ASP A 1 90 ? -15.047 -13.094 5.648 1 96.81 90 ASP A CA 1
ATOM 653 C C . ASP A 1 90 ? -14.312 -12.75 4.348 1 96.81 90 ASP A C 1
ATOM 655 O O . ASP A 1 90 ? -14.258 -13.57 3.43 1 96.81 90 ASP A O 1
ATOM 659 N N . ALA A 1 91 ? -13.859 -11.578 4.301 1 96.06 91 ALA A N 1
ATOM 660 C CA . ALA A 1 91 ? -13.086 -11.156 3.141 1 96.06 91 ALA A CA 1
ATOM 661 C C . ALA A 1 91 ? -11.727 -10.602 3.562 1 96.06 91 ALA A C 1
ATOM 663 O O . ALA A 1 91 ? -11.477 -10.375 4.75 1 96.06 91 ALA A O 1
ATOM 664 N N . ARG A 1 92 ? -10.805 -10.523 2.631 1 94.56 92 ARG A N 1
ATOM 665 C CA . ARG A 1 92 ? -9.492 -9.914 2.807 1 94.56 92 ARG A CA 1
ATOM 666 C C . ARG A 1 92 ? -9.148 -8.992 1.636 1 94.56 92 ARG A C 1
ATOM 668 O O . ARG A 1 92 ? -9.477 -9.305 0.486 1 94.56 92 ARG A O 1
ATOM 675 N N . PHE A 1 93 ? -8.516 -7.859 1.961 1 94.06 93 PHE A N 1
ATOM 676 C CA . PHE A 1 93 ? -8.109 -6.945 0.9 1 94.06 93 PHE A CA 1
ATOM 677 C C . PHE A 1 93 ? -6.754 -6.316 1.216 1 94.06 93 PHE A C 1
ATOM 679 O O . PHE A 1 93 ? -6.277 -6.398 2.348 1 94.06 93 PHE A O 1
ATOM 686 N N . GLN A 1 94 ? -6.16 -5.828 0.211 1 93.75 94 GLN A N 1
ATOM 687 C CA . GLN A 1 94 ? -4.914 -5.078 0.334 1 93.75 94 GLN A CA 1
ATOM 688 C C . GLN A 1 94 ? -5.102 -3.625 -0.089 1 93.75 94 GLN A C 1
ATOM 690 O O . GLN A 1 94 ? -5.855 -3.338 -1.021 1 93.75 94 GLN A O 1
ATOM 695 N N . LEU A 1 95 ? -4.492 -2.779 0.594 1 94.5 95 LEU A N 1
ATOM 696 C CA . LEU A 1 95 ? -4.41 -1.369 0.227 1 94.5 95 LEU A CA 1
ATOM 697 C C . LEU A 1 95 ? -3.021 -1.026 -0.303 1 94.5 95 LEU A C 1
ATOM 699 O O . LEU A 1 95 ? -2.027 -1.151 0.417 1 94.5 95 LEU A O 1
ATOM 703 N N . LEU A 1 96 ? -2.947 -0.652 -1.524 1 93.38 96 LEU A N 1
ATOM 704 C CA . LEU A 1 96 ? -1.678 -0.427 -2.207 1 93.38 96 LEU A CA 1
ATOM 705 C C . LEU A 1 96 ? -1.434 1.062 -2.424 1 93.38 96 LEU A C 1
ATOM 707 O O . LEU A 1 96 ? -2.379 1.827 -2.629 1 93.38 96 LEU A O 1
ATOM 711 N N . VAL A 1 97 ? -0.191 1.486 -2.369 1 93.62 97 VAL A N 1
ATOM 712 C CA . VAL A 1 97 ? 0.257 2.82 -2.754 1 93.62 97 VAL A CA 1
ATOM 713 C C . VAL A 1 97 ? 0.771 2.799 -4.191 1 93.62 97 VAL A C 1
ATOM 715 O O . VAL A 1 97 ? 1.856 2.279 -4.461 1 93.62 97 VAL A O 1
ATOM 718 N N . PRO A 1 98 ? 0.014 3.32 -5.082 1 92.88 98 PRO A N 1
ATOM 719 C CA . PRO A 1 98 ? 0.505 3.354 -6.461 1 92.88 98 PRO A CA 1
ATOM 720 C C . PRO A 1 98 ? 1.681 4.312 -6.648 1 92.88 98 PRO A C 1
ATOM 722 O O . PRO A 1 98 ? 1.874 5.223 -5.836 1 92.88 98 PRO A O 1
ATOM 725 N N . PRO A 1 99 ? 2.557 4.062 -7.719 1 88.88 99 PRO A N 1
ATOM 726 C CA . PRO A 1 99 ? 3.744 4.891 -7.945 1 88.88 99 PRO A CA 1
ATOM 727 C C . PRO A 1 99 ? 3.414 6.375 -8.086 1 88.88 99 PRO A C 1
ATOM 729 O O . PRO A 1 99 ? 4.219 7.227 -7.699 1 88.88 99 PRO A O 1
ATOM 732 N N . ASP A 1 100 ? 2.379 6.73 -8.641 1 81.62 100 ASP A N 1
ATOM 733 C CA . ASP A 1 100 ? 2.033 8.125 -8.898 1 81.62 100 ASP A CA 1
ATOM 734 C C . ASP A 1 100 ? 1.602 8.828 -7.617 1 81.62 100 ASP A C 1
ATOM 736 O O . ASP A 1 100 ? 1.577 10.062 -7.555 1 81.62 100 ASP A O 1
ATOM 740 N N . ALA A 1 101 ? 1.301 8.125 -6.578 1 72.38 101 ALA A N 1
AT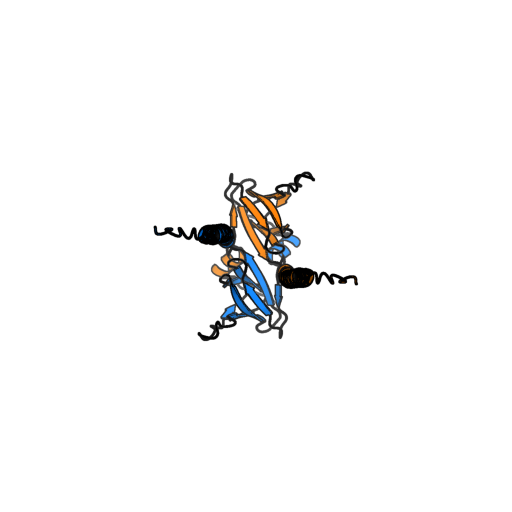OM 741 C CA . ALA A 1 101 ? 0.898 8.734 -5.309 1 72.38 101 ALA A CA 1
ATOM 742 C C . ALA A 1 101 ? 2.066 9.461 -4.656 1 72.38 101 ALA A C 1
ATOM 744 O O . ALA A 1 101 ? 1.871 10.469 -3.969 1 72.38 101 ALA A O 1
ATOM 745 N N . CYS A 1 102 ? 3.242 8.953 -4.883 1 63.78 102 CYS A N 1
ATOM 746 C CA . CYS A 1 102 ? 4.426 9.562 -4.285 1 63.78 102 CYS A CA 1
ATOM 747 C C . CYS A 1 102 ? 4.801 10.852 -5 1 63.78 102 CYS A C 1
ATOM 749 O O . CYS A 1 102 ? 5.254 11.805 -4.371 1 63.78 102 CYS A O 1
ATOM 751 N N . ARG A 1 103 ? 4.645 10.812 -6.266 1 62 103 ARG A N 1
ATOM 752 C CA . ARG A 1 103 ? 4.902 12.031 -7.02 1 62 103 ARG A CA 1
ATOM 753 C C . ARG A 1 103 ? 3.965 13.156 -6.586 1 62 103 ARG A C 1
ATOM 755 O O . ARG A 1 103 ? 4.379 14.312 -6.473 1 62 103 ARG A O 1
ATOM 762 N N . ALA A 1 104 ? 2.809 12.781 -6.312 1 59.16 104 ALA A N 1
ATOM 763 C CA . ALA A 1 104 ? 1.805 13.758 -5.895 1 59.16 104 ALA A CA 1
ATOM 764 C C . ALA A 1 104 ? 2.156 14.359 -4.535 1 59.16 104 ALA A C 1
ATOM 766 O O . ALA A 1 104 ? 1.948 15.547 -4.305 1 59.16 104 ALA A O 1
ATOM 767 N N . ARG A 1 105 ? 2.762 13.547 -3.754 1 62 105 ARG A N 1
ATOM 768 C CA . ARG A 1 105 ? 3.145 14.047 -2.438 1 62 105 ARG A CA 1
ATOM 769 C C . ARG A 1 105 ? 4.266 15.078 -2.547 1 62 105 ARG A C 1
ATOM 771 O O . ARG A 1 105 ? 4.238 16.109 -1.866 1 62 105 ARG A O 1
ATOM 778 N N . ALA A 1 106 ? 5.227 14.703 -3.412 1 62.56 106 ALA A N 1
ATOM 779 C CA . ALA A 1 106 ? 6.312 15.656 -3.623 1 62.56 106 ALA A CA 1
ATOM 780 C C . ALA A 1 106 ? 5.781 16.984 -4.16 1 62.56 106 ALA A C 1
ATOM 782 O O . ALA A 1 106 ? 6.188 18.047 -3.695 1 62.56 106 ALA A O 1
ATOM 783 N N . ALA A 1 107 ? 4.863 16.859 -5.051 1 62.34 107 ALA A N 1
ATOM 784 C CA . ALA A 1 107 ? 4.277 18.062 -5.629 1 62.34 107 ALA A CA 1
ATOM 785 C C . ALA A 1 107 ? 3.461 18.828 -4.594 1 62.34 107 ALA A C 1
ATOM 787 O O . ALA A 1 107 ? 3.488 20.062 -4.562 1 62.34 107 ALA A O 1
ATOM 788 N N . ALA A 1 108 ? 2.816 18.094 -3.736 1 59.69 108 ALA A N 1
ATOM 789 C CA . ALA A 1 108 ? 2.027 18.703 -2.676 1 59.69 108 ALA A CA 1
ATOM 790 C C . ALA A 1 108 ? 2.926 19.422 -1.667 1 59.69 108 ALA A C 1
ATOM 792 O O . ALA A 1 108 ? 2.592 20.5 -1.185 1 59.69 108 ALA A O 1
ATOM 793 N N . GLY A 1 109 ? 4.047 18.781 -1.397 1 60.91 109 GLY A N 1
ATOM 794 C CA . GLY A 1 109 ? 5.027 19.438 -0.54 1 60.91 109 GLY A CA 1
ATOM 795 C C . GLY A 1 109 ? 5.539 20.75 -1.104 1 60.91 109 GLY A C 1
ATOM 796 O O . GLY A 1 109 ? 5.629 21.75 -0.385 1 60.91 109 GLY A O 1
ATOM 797 N N . LEU A 1 110 ? 5.754 20.719 -2.387 1 68.38 110 LEU A N 1
ATOM 798 C CA . LEU A 1 110 ? 6.219 21.922 -3.064 1 68.38 110 LEU A CA 1
ATOM 799 C C . LEU A 1 110 ? 5.133 23 -3.078 1 68.38 110 LEU A C 1
ATOM 801 O O . LEU A 1 110 ? 5.41 24.172 -2.852 1 68.38 110 LEU A O 1
ATOM 805 N N . ARG A 1 111 ? 3.932 22.578 -3.232 1 65 111 ARG A N 1
ATOM 806 C CA . ARG A 1 111 ? 2.809 23.5 -3.23 1 65 111 ARG A CA 1
ATOM 807 C C . ARG A 1 111 ? 2.596 24.094 -1.843 1 65 111 ARG A C 1
ATOM 809 O O . ARG A 1 111 ? 2.316 25.297 -1.711 1 65 111 ARG A O 1
ATOM 816 N N . ARG A 1 112 ? 2.82 23.297 -0.878 1 64.62 112 ARG A N 1
ATOM 817 C CA . ARG A 1 112 ? 2.684 23.766 0.496 1 64.62 112 ARG A CA 1
ATOM 818 C C . ARG A 1 112 ? 3.785 24.766 0.845 1 64.62 112 ARG A C 1
ATOM 820 O O . ARG A 1 112 ? 3.531 25.781 1.504 1 64.62 112 ARG A O 1
ATOM 827 N N . LEU A 1 113 ? 4.941 24.484 0.41 1 70.25 113 LEU A N 1
ATOM 828 C CA . LEU A 1 113 ? 6.051 25.406 0.617 1 70.25 113 LEU A CA 1
ATOM 829 C C . LEU A 1 113 ? 5.824 26.703 -0.149 1 70.25 113 LEU A C 1
ATOM 831 O O . LEU A 1 113 ? 6.07 27.797 0.379 1 70.25 113 LEU A O 1
ATOM 835 N N . GLY A 1 114 ? 5.375 26.531 -1.362 1 68.75 114 GLY A N 1
ATOM 836 C CA . GLY A 1 114 ? 5.043 27.719 -2.129 1 68.75 114 GLY A CA 1
ATOM 837 C C . GLY A 1 114 ? 3.947 28.547 -1.496 1 68.75 114 GLY A C 1
ATOM 838 O O . GLY A 1 114 ? 4.039 29.781 -1.458 1 68.75 114 GLY A O 1
ATOM 839 N N . ALA A 1 115 ? 2.984 27.953 -0.896 1 65.75 115 ALA A N 1
ATOM 840 C CA . ALA A 1 115 ? 1.897 28.641 -0.209 1 65.75 115 ALA A CA 1
ATOM 841 C C . ALA A 1 115 ? 2.396 29.312 1.066 1 65.75 115 ALA A C 1
ATOM 843 O O . ALA A 1 115 ? 1.973 30.422 1.394 1 65.75 115 ALA A O 1
ATOM 844 N N . ALA A 1 116 ? 3.27 28.75 1.703 1 67.38 116 ALA A N 1
ATOM 845 C CA . ALA A 1 116 ? 3.855 29.312 2.92 1 67.38 116 ALA A CA 1
ATOM 846 C C . ALA A 1 116 ? 4.703 30.547 2.607 1 67.38 116 ALA A C 1
ATOM 848 O O . ALA A 1 116 ? 4.625 31.562 3.311 1 67.38 116 ALA A O 1
ATOM 849 N N . LEU A 1 117 ? 5.41 30.438 1.546 1 78.44 117 LEU A N 1
ATOM 850 C CA . LEU A 1 117 ? 6.23 31.578 1.123 1 78.44 117 LEU A CA 1
ATOM 851 C C . LEU A 1 117 ? 5.355 32.75 0.665 1 78.44 117 LEU A C 1
ATOM 853 O O . LEU A 1 117 ? 5.641 33.906 0.979 1 78.44 117 LEU A O 1
ATOM 857 N N . ARG A 1 118 ? 4.332 32.469 0.024 1 73.81 118 ARG A N 1
ATOM 858 C CA . ARG A 1 118 ? 3.4 33.5 -0.41 1 73.81 118 ARG A CA 1
ATOM 859 C C . ARG A 1 118 ? 2.709 34.156 0.784 1 73.81 118 ARG A C 1
ATOM 861 O O . ARG A 1 118 ? 2.477 35.375 0.791 1 73.81 118 ARG A O 1
ATOM 868 N N . ALA A 1 119 ? 2.461 33.375 1.791 1 67.5 119 ALA A N 1
ATOM 869 C CA . ALA A 1 119 ? 1.836 33.875 3.016 1 67.5 119 ALA A CA 1
ATOM 870 C C . ALA A 1 119 ? 2.789 34.781 3.795 1 67.5 119 ALA A C 1
ATOM 872 O O . ALA A 1 119 ? 2.369 35.781 4.371 1 67.5 119 ALA A O 1
ATOM 873 N N . LEU A 1 120 ? 4.035 34.562 3.715 1 70.56 120 LEU A N 1
ATOM 874 C CA . LEU A 1 120 ? 5.059 35.344 4.387 1 70.56 120 LEU A CA 1
ATOM 875 C C . LEU A 1 120 ? 5.32 36.656 3.629 1 70.56 120 LEU A C 1
ATOM 877 O O . LEU A 1 120 ? 5.578 37.688 4.242 1 70.56 120 LEU A O 1
ATOM 881 N N . GLY A 1 121 ? 5.262 36.562 2.33 1 73.62 121 GLY A N 1
ATOM 882 C CA . GLY A 1 121 ? 5.453 37.75 1.517 1 73.62 121 GLY A CA 1
ATOM 883 C C . GLY A 1 121 ? 4.312 38.75 1.628 1 73.62 121 GLY A C 1
ATOM 884 O O . GLY A 1 121 ? 4.516 39.969 1.505 1 73.62 121 GLY A O 1
ATOM 885 N N . ARG A 1 122 ? 3.152 38.312 1.793 1 66.19 122 ARG A N 1
ATOM 886 C CA . ARG A 1 122 ? 1.974 39.156 1.87 1 66.19 122 ARG A CA 1
ATOM 887 C C . ARG A 1 122 ? 1.947 39.938 3.184 1 66.19 122 ARG A C 1
ATOM 889 O O . ARG A 1 122 ? 1.158 40.875 3.342 1 66.19 122 ARG A O 1
ATOM 896 N N . ARG A 1 123 ? 2.807 39.625 4.07 1 61.16 123 ARG A N 1
ATOM 897 C CA . ARG A 1 123 ? 2.932 40.344 5.324 1 61.16 123 ARG A CA 1
ATOM 898 C C . ARG A 1 123 ? 3.965 41.469 5.203 1 61.16 123 ARG A C 1
ATOM 900 O O . ARG A 1 123 ? 5.078 41.344 5.719 1 61.16 123 ARG A O 1
ATOM 907 N N . GLY A 1 124 ? 4.105 42.031 4.074 1 58.69 124 GLY A N 1
ATOM 908 C CA . GLY A 1 124 ? 4.957 43.219 3.939 1 58.69 124 GLY A CA 1
ATOM 909 C C . GLY A 1 124 ? 4.547 44.344 4.848 1 58.69 124 GLY A C 1
ATOM 910 O O . GLY A 1 124 ? 3.398 44.406 5.293 1 58.69 124 GLY A O 1
ATOM 911 N N . PRO A 1 125 ? 5.492 45.031 5.461 1 59.5 125 PRO A N 1
ATOM 912 C CA . PRO A 1 125 ? 5.215 46.188 6.309 1 59.5 125 PRO A CA 1
ATOM 913 C C . PRO A 1 125 ? 4.387 47.25 5.594 1 59.5 125 PRO A C 1
ATOM 915 O O . PRO A 1 125 ? 4.621 47.531 4.418 1 59.5 125 PRO A O 1
ATOM 918 N N . ALA A 1 126 ? 3.189 47.5 5.945 1 59.69 126 ALA A N 1
ATOM 919 C CA . ALA A 1 126 ? 2.477 48.719 5.57 1 59.69 126 ALA A CA 1
ATOM 920 C C . ALA A 1 126 ? 3.287 49.969 5.934 1 59.69 126 ALA A C 1
ATOM 922 O O . ALA A 1 126 ? 3.439 50.281 7.113 1 59.69 126 ALA A O 1
ATOM 923 N N . MET A 1 127 ? 4.281 50.344 5.234 1 55.03 127 MET A N 1
ATOM 924 C CA . MET A 1 127 ? 4.914 51.656 5.445 1 55.03 127 MET A CA 1
ATOM 925 C C . MET A 1 127 ? 3.922 52.781 5.211 1 55.03 127 MET A C 1
ATOM 927 O O . MET A 1 127 ? 3.408 52.938 4.102 1 55.03 127 MET A O 1
ATOM 931 N N . ARG A 1 128 ? 3.152 53.156 6.094 1 55.34 128 ARG A N 1
ATOM 932 C CA . ARG A 1 128 ? 2.396 54.406 6.066 1 55.34 128 ARG A CA 1
ATOM 933 C C . ARG A 1 128 ? 3.326 55.625 5.922 1 55.34 128 ARG A C 1
ATOM 935 O O . ARG A 1 128 ? 4.141 55.875 6.809 1 55.34 128 ARG A O 1
ATOM 942 N N . TRP A 1 129 ? 3.734 55.969 4.691 1 55.81 129 TRP A N 1
ATOM 943 C CA . TRP A 1 129 ? 4.324 57.281 4.445 1 55.81 129 TRP A CA 1
ATOM 944 C C . TRP A 1 129 ? 3.375 58.406 4.875 1 55.81 129 TRP A C 1
ATOM 946 O O . TRP A 1 129 ? 2.311 58.594 4.277 1 55.81 129 TRP A O 1
ATOM 956 N N . GLU A 1 130 ? 3.287 58.938 6.059 1 56.66 130 GLU A N 1
ATOM 957 C CA . GLU A 1 130 ? 2.656 60.188 6.492 1 56.66 130 GLU A CA 1
ATOM 958 C C . GLU A 1 130 ? 3.365 61.375 5.898 1 56.66 130 GLU A C 1
ATOM 960 O O . GLU A 1 130 ? 4.559 61.594 6.133 1 56.66 130 GLU A O 1
ATOM 965 N N . ALA A 1 131 ? 2.984 61.969 4.723 1 58.56 131 ALA A N 1
ATOM 966 C CA . ALA A 1 131 ? 3.311 63.312 4.223 1 58.56 131 ALA A CA 1
ATOM 967 C C . ALA A 1 131 ? 3.045 64.375 5.289 1 58.56 131 ALA A C 1
ATOM 969 O O . ALA A 1 131 ? 1.905 64.562 5.723 1 58.56 131 ALA A O 1
ATOM 970 N N . GLY A 1 132 ? 3.908 64.625 6.188 1 52.19 132 GLY A N 1
ATOM 971 C CA . GLY A 1 132 ? 3.908 65.812 6.984 1 52.19 132 GLY A CA 1
ATOM 972 C C . GLY A 1 132 ? 3.705 67.062 6.156 1 52.19 132 GLY A C 1
ATOM 973 O O . GLY A 1 132 ? 4.461 67.375 5.219 1 52.19 132 GLY A O 1
ATOM 974 N N . GLY A 1 133 ? 2.486 67.5 5.887 1 47.25 133 GLY A N 1
ATOM 975 C CA . GLY A 1 133 ? 2.188 68.812 5.441 1 47.25 133 GLY A CA 1
ATOM 976 C C . GLY A 1 133 ? 2.877 69.875 6.27 1 47.25 133 GLY A C 1
ATOM 977 O O . GLY A 1 133 ? 2.994 69.75 7.488 1 47.25 133 GLY A O 1
ATOM 978 N N . ALA A 1 134 ? 3.646 70.75 5.562 1 40.88 134 ALA A N 1
ATOM 979 C CA . ALA A 1 134 ? 3.775 72.188 5.945 1 40.88 134 ALA A CA 1
ATOM 980 C C . ALA A 1 134 ? 2.424 72.875 5.902 1 40.88 134 ALA A C 1
ATOM 982 O O . ALA A 1 134 ? 1.546 72.5 5.121 1 40.88 134 ALA A O 1
ATOM 983 N N . MET B 1 1 ? -15.539 -40.75 -6.129 1 45.81 1 MET B N 1
ATOM 984 C CA . MET B 1 1 ? -15.898 -39.594 -6.938 1 45.81 1 MET B CA 1
ATOM 985 C C . MET B 1 1 ? -15.172 -38.344 -6.449 1 45.81 1 MET B C 1
ATOM 987 O O . MET B 1 1 ? -15.508 -37.781 -5.398 1 45.81 1 MET B O 1
ATOM 991 N N . THR B 1 2 ? -13.859 -38.219 -6.734 1 53.88 2 THR B N 1
ATOM 992 C CA . THR B 1 2 ? -12.953 -37.156 -6.344 1 53.88 2 THR B CA 1
ATOM 993 C C . THR B 1 2 ? -13.336 -35.844 -7.02 1 53.88 2 THR B C 1
ATOM 995 O O . THR B 1 2 ? -13.43 -35.781 -8.25 1 53.88 2 THR B O 1
ATOM 998 N N . SER B 1 3 ? -14.266 -35.062 -6.449 1 51.78 3 SER B N 1
ATOM 999 C CA . SER B 1 3 ? -14.609 -33.719 -6.914 1 51.78 3 SER B CA 1
ATOM 1000 C C . SER B 1 3 ? -13.352 -32.875 -7.172 1 51.78 3 SER B C 1
ATOM 1002 O O . SER B 1 3 ? -12.578 -32.625 -6.25 1 51.78 3 SER B O 1
ATOM 1004 N N . THR B 1 4 ? -12.844 -33.062 -8.367 1 53.12 4 THR B N 1
ATOM 1005 C CA . THR B 1 4 ? -11.773 -32.156 -8.789 1 53.12 4 THR B CA 1
ATOM 1006 C C . THR B 1 4 ? -12.242 -30.703 -8.734 1 53.12 4 THR B C 1
ATOM 1008 O O . THR B 1 4 ? -13.164 -30.312 -9.461 1 53.12 4 THR B O 1
ATOM 1011 N N . ARG B 1 5 ? -12.094 -30.109 -7.613 1 47.25 5 ARG B N 1
ATOM 1012 C CA . ARG B 1 5 ? -12.336 -28.672 -7.48 1 47.25 5 ARG B CA 1
ATOM 1013 C C . ARG B 1 5 ? -11.625 -27.891 -8.578 1 47.25 5 ARG B C 1
ATOM 1015 O O . ARG B 1 5 ? -10.391 -27.859 -8.625 1 47.25 5 ARG B O 1
ATOM 1022 N N . LEU B 1 6 ? -12.211 -27.688 -9.758 1 48.84 6 LEU B N 1
ATOM 1023 C CA . LEU B 1 6 ? -11.656 -26.844 -10.805 1 48.84 6 LEU B CA 1
ATOM 1024 C C . LEU B 1 6 ? -11.281 -25.469 -10.258 1 48.84 6 LEU B C 1
ATOM 1026 O O . LEU B 1 6 ? -12.109 -24.797 -9.625 1 48.84 6 LEU B O 1
ATOM 1030 N N . SER B 1 7 ? -10.086 -25.281 -9.93 1 52.38 7 SER B N 1
ATOM 1031 C CA . SER B 1 7 ? -9.625 -23.938 -9.617 1 52.38 7 SER B CA 1
ATOM 1032 C C . SER B 1 7 ? -10.133 -22.922 -10.633 1 52.38 7 SER B C 1
ATOM 1034 O O . SER B 1 7 ? -10.047 -23.156 -11.844 1 52.38 7 SER B O 1
ATOM 1036 N N . PRO B 1 8 ? -11.094 -22.156 -10.273 1 50.44 8 PRO B N 1
ATOM 1037 C CA . PRO B 1 8 ? -11.594 -21.203 -11.266 1 50.44 8 PRO B CA 1
ATOM 1038 C C . PRO B 1 8 ? -10.477 -20.547 -12.07 1 50.44 8 PRO B C 1
ATOM 1040 O O . PRO B 1 8 ? -9.453 -20.141 -11.508 1 50.44 8 PRO B O 1
ATOM 1043 N N . LEU B 1 9 ? -10.414 -20.797 -13.352 1 53.34 9 LEU B N 1
ATOM 1044 C CA . LEU B 1 9 ? -9.531 -20.125 -14.297 1 53.34 9 LEU B CA 1
ATOM 1045 C C . LEU B 1 9 ? -9.586 -18.609 -14.117 1 53.34 9 LEU B C 1
ATOM 1047 O O . LEU B 1 9 ? -10.664 -18.016 -14.133 1 53.34 9 LEU B O 1
ATOM 1051 N N . MET B 1 10 ? -8.648 -18.172 -13.438 1 54.28 10 MET B N 1
ATOM 1052 C CA . MET B 1 10 ? -8.578 -16.719 -13.281 1 54.28 10 MET B CA 1
ATOM 1053 C C . MET B 1 10 ? -8.617 -16.016 -14.633 1 54.28 10 MET B C 1
ATOM 1055 O O . MET B 1 10 ? -7.973 -16.469 -15.586 1 54.28 10 MET B O 1
ATOM 1059 N N . THR B 1 11 ? -9.609 -15.195 -14.891 1 58.41 11 THR B N 1
ATOM 1060 C CA . THR B 1 11 ? -9.602 -14.383 -16.109 1 58.41 11 THR B CA 1
ATOM 1061 C C . THR B 1 11 ? -8.273 -13.641 -16.25 1 58.41 11 THR B C 1
ATOM 1063 O O . THR B 1 11 ? -7.547 -13.469 -15.273 1 58.41 11 THR B O 1
ATOM 1066 N N . THR B 1 12 ? -7.957 -13.375 -17.5 1 52.69 12 THR B N 1
ATOM 1067 C CA . THR B 1 12 ? -6.734 -12.641 -17.812 1 52.69 12 THR B CA 1
ATOM 1068 C C . THR B 1 12 ? -6.59 -11.422 -16.906 1 52.69 12 THR B C 1
ATOM 1070 O O . THR B 1 12 ? -5.496 -11.141 -16.406 1 52.69 12 THR B O 1
ATOM 1073 N N . ALA B 1 13 ? -7.672 -10.711 -16.797 1 52.5 13 ALA B N 1
ATOM 1074 C CA . ALA B 1 13 ? -7.66 -9.531 -15.93 1 52.5 13 ALA B CA 1
ATOM 1075 C C . ALA B 1 13 ? -7.32 -9.914 -14.492 1 52.5 13 ALA B C 1
ATOM 1077 O O . ALA B 1 13 ? -6.578 -9.203 -13.82 1 52.5 13 ALA B O 1
ATOM 1078 N N . GLN B 1 14 ? -7.898 -10.992 -14.07 1 55.72 14 GLN B N 1
ATOM 1079 C CA . GLN B 1 14 ? -7.617 -11.508 -12.734 1 55.72 14 GLN B CA 1
ATOM 1080 C C . GLN B 1 14 ? -6.152 -11.914 -12.602 1 55.72 14 GLN B C 1
ATOM 1082 O O . GLN B 1 14 ? -5.547 -11.742 -11.547 1 55.72 14 GLN B O 1
ATOM 1087 N N . GLU B 1 15 ? -5.746 -12.5 -13.727 1 54.75 15 GLU B N 1
ATOM 1088 C CA . GLU B 1 15 ? -4.34 -12.891 -13.727 1 54.75 15 GLU B CA 1
ATOM 1089 C C . GLU B 1 15 ? -3.43 -11.68 -13.547 1 54.75 15 GLU B C 1
ATOM 1091 O O . GLU B 1 15 ? -2.441 -11.742 -12.82 1 54.75 15 GLU B O 1
ATOM 1096 N N . PHE B 1 16 ? -3.836 -10.672 -14.344 1 53.59 16 PHE B N 1
ATOM 1097 C CA . PHE B 1 16 ? -3.055 -9.445 -14.242 1 53.59 16 PHE B CA 1
ATOM 1098 C C . PHE B 1 16 ? -3.166 -8.852 -12.844 1 53.59 16 PHE B C 1
ATOM 1100 O O . PHE B 1 16 ? -2.168 -8.406 -12.266 1 53.59 16 PHE B O 1
ATOM 1107 N N . ALA B 1 17 ? -4.426 -8.836 -12.398 1 52.44 17 ALA B N 1
ATOM 1108 C CA . ALA B 1 17 ? -4.668 -8.359 -11.039 1 52.44 17 ALA B CA 1
ATOM 1109 C C . ALA B 1 17 ? -3.967 -9.242 -10.016 1 52.44 17 ALA B C 1
ATOM 1111 O O . ALA B 1 17 ? -3.373 -8.742 -9.062 1 52.44 17 ALA B O 1
ATOM 1112 N N . ALA B 1 18 ? -4.051 -10.547 -10.375 1 52.03 18 ALA B N 1
ATOM 1113 C CA . ALA B 1 18 ? -3.406 -11.516 -9.492 1 52.03 18 ALA B CA 1
ATOM 1114 C C . ALA B 1 18 ? -1.888 -11.375 -9.531 1 52.03 18 ALA B C 1
ATOM 1116 O O . ALA B 1 18 ? -1.207 -11.602 -8.531 1 52.03 18 ALA B O 1
ATOM 1117 N N . ARG B 1 19 ? -1.524 -10.93 -10.75 1 51.72 19 ARG B N 1
ATOM 1118 C CA . ARG B 1 19 ? -0.076 -10.812 -10.891 1 51.72 19 ARG B CA 1
ATOM 1119 C C . ARG B 1 19 ? 0.432 -9.508 -10.289 1 51.72 19 ARG B C 1
ATOM 1121 O O . ARG B 1 19 ? 1.641 -9.266 -10.25 1 51.72 19 ARG B O 1
ATOM 1128 N N . GLY B 1 2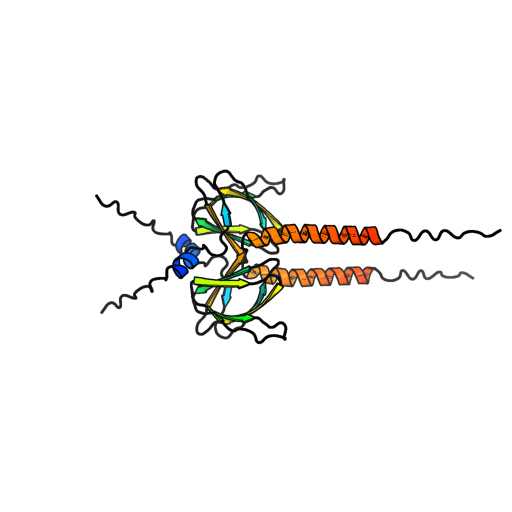0 ? -0.304 -8.883 -9.578 1 54.97 20 GLY B N 1
ATOM 1129 C CA . GLY B 1 20 ? 0.228 -7.762 -8.812 1 54.97 20 GLY B CA 1
ATOM 1130 C C . GLY B 1 20 ? 0.503 -6.535 -9.664 1 54.97 20 GLY B C 1
ATOM 1131 O O . GLY B 1 20 ? 1.367 -5.723 -9.328 1 54.97 20 GLY B O 1
ATOM 1132 N N . GLU B 1 21 ? -0.136 -6.645 -10.859 1 65.94 21 GLU B N 1
ATOM 1133 C CA . GLU B 1 21 ? 0.217 -5.547 -11.75 1 65.94 21 GLU B CA 1
ATOM 1134 C C . GLU B 1 21 ? -0.507 -4.262 -11.367 1 65.94 21 GLU B C 1
ATOM 1136 O O . GLU B 1 21 ? 0.014 -3.162 -11.57 1 65.94 21 GLU B O 1
ATOM 1141 N N . ALA B 1 22 ? -1.48 -4.621 -10.562 1 74.06 22 ALA B N 1
ATOM 1142 C CA . ALA B 1 22 ? -2.162 -3.381 -10.203 1 74.06 22 ALA B CA 1
ATOM 1143 C C . ALA B 1 22 ? -1.37 -2.604 -9.156 1 74.06 22 ALA B C 1
ATOM 1145 O O . ALA B 1 22 ? -0.981 -3.156 -8.125 1 74.06 22 ALA B O 1
ATOM 1146 N N . ALA B 1 23 ? -1.026 -1.409 -9.414 1 88.44 23 ALA B N 1
ATOM 1147 C CA . ALA B 1 23 ? -0.381 -0.473 -8.5 1 88.44 23 ALA B CA 1
ATOM 1148 C C . ALA B 1 23 ? 1.058 -0.891 -8.211 1 88.44 23 ALA B C 1
ATOM 1150 O O . ALA B 1 23 ? 1.606 -0.562 -7.156 1 88.44 23 ALA B O 1
ATOM 1151 N N . ALA B 1 24 ? 1.593 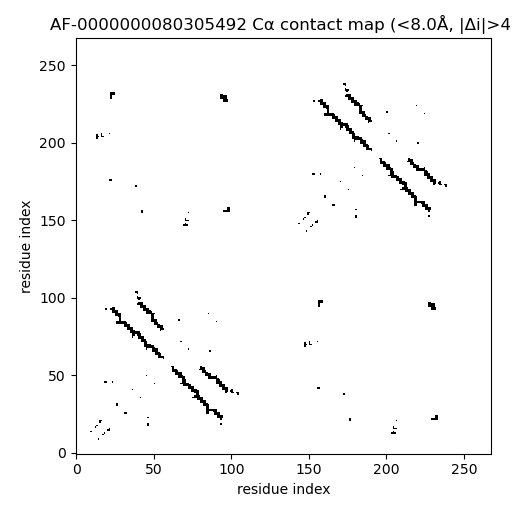-1.776 -9.148 1 93.25 24 ALA B N 1
ATOM 1152 C CA . ALA B 1 24 ? 2.99 -2.16 -8.969 1 93.25 24 ALA B CA 1
ATOM 1153 C C . ALA B 1 24 ? 3.928 -1.042 -9.422 1 93.25 24 ALA B C 1
ATOM 1155 O O . ALA B 1 24 ? 3.648 -0.343 -10.398 1 93.25 24 ALA B O 1
ATOM 1156 N N . TRP B 1 25 ? 5.039 -0.862 -8.75 1 94.88 25 TRP B N 1
ATOM 1157 C CA . TRP B 1 25 ? 6.145 0.016 -9.117 1 94.88 25 TRP B CA 1
ATOM 1158 C C . TRP B 1 25 ? 7.121 -0.696 -10.047 1 94.88 25 TRP B C 1
ATOM 1160 O O . TRP B 1 25 ? 7.465 -1.858 -9.82 1 94.88 25 TRP B O 1
ATOM 1170 N N . ARG B 1 26 ? 7.523 -0.012 -11.047 1 95 26 ARG B N 1
ATOM 1171 C CA . ARG B 1 26 ? 8.562 -0.531 -11.93 1 95 26 ARG B CA 1
ATOM 1172 C C . ARG B 1 26 ? 9.938 -0.033 -11.516 1 95 26 ARG B C 1
ATOM 1174 O O . ARG B 1 26 ? 10.109 1.143 -11.188 1 95 26 ARG B O 1
ATOM 1181 N N . LEU B 1 27 ? 10.844 -0.893 -11.445 1 96.12 27 LEU B N 1
ATOM 1182 C CA . LEU B 1 27 ? 12.234 -0.603 -11.133 1 96.12 27 LEU B CA 1
ATOM 1183 C C . LEU B 1 27 ? 13.148 -1.053 -12.266 1 96.12 27 LEU B C 1
ATOM 1185 O O . LEU B 1 27 ? 13.578 -2.207 -12.305 1 96.12 27 LEU B O 1
ATOM 1189 N N . PRO B 1 28 ? 13.422 -0.185 -13.234 1 96.12 28 PRO B N 1
ATOM 1190 C CA . PRO B 1 28 ? 14.312 -0.546 -14.344 1 96.12 28 PRO B CA 1
ATOM 1191 C C . PRO B 1 28 ? 15.727 -0.884 -13.883 1 96.12 28 PRO B C 1
ATOM 1193 O O . PRO B 1 28 ? 16.234 -0.285 -12.93 1 96.12 28 PRO B O 1
ATOM 1196 N N . ALA B 1 29 ? 16.344 -1.837 -14.602 1 96.38 29 ALA B N 1
ATOM 1197 C CA . ALA B 1 29 ? 17.75 -2.158 -14.328 1 96.38 29 ALA B CA 1
ATOM 1198 C C . ALA B 1 29 ? 18.625 -0.915 -14.438 1 96.38 29 ALA B C 1
ATOM 1200 O O . ALA B 1 29 ? 18.453 -0.105 -15.352 1 96.38 29 ALA B O 1
ATOM 1201 N N . GLY B 1 30 ? 19.531 -0.755 -13.492 1 93.19 30 GLY B N 1
ATOM 1202 C CA . GLY B 1 30 ? 20.5 0.329 -13.539 1 93.19 30 GLY B CA 1
ATOM 1203 C C . GLY B 1 30 ? 20 1.611 -12.914 1 93.19 30 GLY B C 1
ATOM 1204 O O . GLY B 1 30 ? 20.703 2.619 -12.875 1 93.19 30 GLY B O 1
ATOM 1205 N N . THR B 1 31 ? 18.75 1.635 -12.469 1 92.44 31 THR B N 1
ATOM 1206 C CA . THR B 1 31 ? 18.172 2.82 -11.852 1 92.44 31 THR B CA 1
ATOM 1207 C C . THR B 1 31 ? 17.891 2.578 -10.367 1 92.44 31 THR B C 1
ATOM 1209 O O . THR B 1 31 ? 17.422 1.509 -9.984 1 92.44 31 THR B O 1
ATOM 1212 N N . ALA B 1 32 ? 18.188 3.547 -9.57 1 94.62 32 ALA B N 1
ATOM 1213 C CA . ALA B 1 32 ? 17.906 3.49 -8.141 1 94.62 32 ALA B CA 1
ATOM 1214 C C . ALA B 1 32 ? 16.703 4.352 -7.777 1 94.62 32 ALA B C 1
ATOM 1216 O O . ALA B 1 32 ? 16.531 5.445 -8.32 1 94.62 32 ALA B O 1
ATOM 1217 N N . LEU B 1 33 ? 15.93 3.846 -6.859 1 94.38 33 LEU B N 1
ATOM 1218 C CA . LEU B 1 33 ? 14.773 4.57 -6.34 1 94.38 33 LEU B CA 1
ATOM 1219 C C . LEU B 1 33 ? 14.938 4.848 -4.848 1 94.38 33 LEU B C 1
ATOM 1221 O O . LEU B 1 33 ? 15.266 3.943 -4.074 1 94.38 33 LEU B O 1
ATOM 1225 N N . ARG B 1 34 ? 14.836 6.086 -4.5 1 93.31 34 ARG B N 1
ATOM 1226 C CA . ARG B 1 34 ? 14.734 6.426 -3.084 1 93.31 34 ARG B CA 1
ATOM 1227 C C . ARG B 1 34 ? 13.281 6.426 -2.623 1 93.31 34 ARG B C 1
ATOM 1229 O O . ARG B 1 34 ? 12.438 7.109 -3.205 1 93.31 34 ARG B O 1
ATOM 1236 N N . LEU B 1 35 ? 12.977 5.691 -1.647 1 92.56 35 LEU B N 1
ATOM 1237 C CA . LEU B 1 35 ? 11.617 5.512 -1.146 1 92.56 35 LEU B CA 1
ATOM 1238 C C . LEU B 1 35 ? 11.516 5.941 0.315 1 92.56 35 LEU B C 1
ATOM 1240 O O . LEU B 1 35 ? 12.266 5.453 1.163 1 92.56 35 LEU B O 1
ATOM 1244 N N . ALA B 1 36 ? 10.766 6.859 0.563 1 89.81 36 ALA B N 1
ATOM 1245 C CA . ALA B 1 36 ? 10.398 7.215 1.933 1 89.81 36 ALA B CA 1
ATOM 1246 C C . ALA B 1 36 ? 9.117 6.512 2.361 1 89.81 36 ALA B C 1
ATOM 1248 O O . ALA B 1 36 ? 8.07 6.68 1.73 1 89.81 36 ALA B O 1
ATOM 1249 N N . ALA B 1 37 ? 9.203 5.781 3.428 1 90.31 37 ALA B N 1
ATOM 1250 C CA . ALA B 1 37 ? 8.016 5.062 3.891 1 90.31 37 ALA B CA 1
ATOM 1251 C C . ALA B 1 37 ? 7.078 5.988 4.656 1 90.31 37 ALA B C 1
ATOM 1253 O O . ALA B 1 37 ? 7.469 6.586 5.66 1 90.31 37 ALA B O 1
ATOM 1254 N N . GLY B 1 38 ? 5.832 6.113 4.238 1 85.19 38 GLY B N 1
ATOM 1255 C CA . GLY B 1 38 ? 4.863 6.852 5.035 1 85.19 38 GLY B CA 1
ATOM 1256 C C . GLY B 1 38 ? 3.859 7.617 4.195 1 85.19 38 GLY B C 1
ATOM 1257 O O . GLY B 1 38 ? 3.92 7.586 2.965 1 85.19 38 GLY B O 1
ATOM 1258 N N . PRO B 1 39 ? 3.006 8.398 4.918 1 83.75 39 PRO B N 1
ATOM 1259 C CA . PRO B 1 39 ? 2.811 8.273 6.363 1 83.75 39 PRO B CA 1
ATOM 1260 C C . PRO B 1 39 ? 2.359 6.875 6.781 1 83.75 39 PRO B C 1
ATOM 1262 O O . PRO B 1 39 ? 1.631 6.207 6.039 1 83.75 39 PRO B O 1
ATOM 1265 N N . GLY B 1 40 ? 2.781 6.445 8.047 1 87.62 40 GLY B N 1
ATOM 1266 C CA . GLY B 1 40 ? 2.521 5.109 8.555 1 87.62 40 GLY B CA 1
ATOM 1267 C C . GLY B 1 40 ? 3.5 4.07 8.031 1 87.62 40 GLY B C 1
ATOM 1268 O O . GLY B 1 40 ? 4.223 4.324 7.062 1 87.62 40 GLY B O 1
ATOM 1269 N N . ALA B 1 41 ? 3.494 2.945 8.664 1 92 41 ALA B N 1
ATOM 1270 C CA . ALA B 1 41 ? 4.332 1.843 8.203 1 92 41 ALA B CA 1
ATOM 1271 C C . ALA B 1 41 ? 3.898 1.363 6.824 1 92 41 ALA B C 1
ATOM 1273 O O . ALA B 1 41 ? 2.756 1.576 6.414 1 92 41 ALA B O 1
ATOM 1274 N N . ARG B 1 42 ? 4.863 0.85 6.066 1 93.44 42 ARG B N 1
ATOM 1275 C CA . ARG B 1 42 ? 4.586 0.226 4.777 1 93.44 42 ARG B CA 1
ATOM 1276 C C . ARG B 1 42 ? 5.133 -1.196 4.727 1 93.44 42 ARG B C 1
ATOM 1278 O O . ARG B 1 42 ? 5.988 -1.567 5.535 1 93.44 42 ARG B O 1
ATOM 1285 N N . CYS B 1 43 ? 4.582 -1.932 3.859 1 94.44 43 CYS B N 1
ATOM 1286 C CA . CYS B 1 43 ? 5.156 -3.221 3.49 1 94.44 43 CYS B CA 1
ATOM 1287 C C . CYS B 1 43 ? 5.527 -3.248 2.012 1 94.44 43 CYS B C 1
ATOM 1289 O O . CYS B 1 43 ? 4.695 -2.951 1.153 1 94.44 43 CYS B O 1
ATOM 1291 N N . LEU B 1 44 ? 6.777 -3.494 1.726 1 94.12 44 LEU B N 1
ATOM 1292 C CA . LEU B 1 44 ? 7.238 -3.676 0.354 1 94.12 44 LEU B CA 1
ATOM 1293 C C . LEU B 1 44 ? 7.199 -5.148 -0.043 1 94.12 44 LEU B C 1
ATOM 1295 O O . LEU B 1 44 ? 7.699 -6.008 0.689 1 94.12 44 LEU B O 1
ATOM 1299 N N . ARG B 1 45 ? 6.637 -5.488 -1.126 1 93.5 45 ARG B N 1
ATOM 1300 C CA . ARG B 1 45 ? 6.613 -6.844 -1.668 1 93.5 45 ARG B CA 1
ATOM 1301 C C . ARG B 1 45 ? 7.148 -6.871 -3.096 1 93.5 45 ARG B C 1
ATOM 1303 O O . ARG B 1 45 ? 6.664 -6.133 -3.959 1 93.5 45 ARG B O 1
ATOM 1310 N N . VAL B 1 46 ? 8.055 -7.727 -3.34 1 93.44 46 VAL B N 1
ATOM 1311 C CA . VAL B 1 46 ? 8.562 -7.863 -4.699 1 93.44 46 VAL B CA 1
ATOM 1312 C C . VAL B 1 46 ? 7.59 -8.695 -5.535 1 93.44 46 VAL B C 1
ATOM 1314 O O . VAL B 1 46 ? 7.223 -9.805 -5.148 1 93.44 46 VAL B O 1
ATOM 1317 N N . ALA B 1 47 ? 7.156 -8.141 -6.613 1 90.12 47 ALA B N 1
ATOM 1318 C CA . ALA B 1 47 ? 6.215 -8.82 -7.496 1 90.12 47 ALA B CA 1
ATOM 1319 C C . ALA B 1 47 ? 6.949 -9.633 -8.562 1 90.12 47 ALA B C 1
ATOM 1321 O O . ALA B 1 47 ? 6.512 -10.727 -8.93 1 90.12 47 ALA B O 1
ATOM 1322 N N . ALA B 1 48 ? 7.957 -9.188 -9.109 1 92.25 48 ALA B N 1
ATOM 1323 C CA . ALA B 1 48 ? 8.758 -9.812 -10.164 1 92.25 48 ALA B CA 1
ATOM 1324 C C . ALA B 1 48 ? 10.195 -9.305 -10.133 1 92.25 48 ALA B C 1
ATOM 1326 O O . ALA B 1 48 ? 10.453 -8.156 -9.758 1 92.25 48 ALA B O 1
ATOM 1327 N N . GLY B 1 49 ? 11.094 -10.172 -10.625 1 93.5 49 GLY B N 1
ATOM 1328 C CA . GLY B 1 49 ? 12.5 -9.805 -10.57 1 93.5 49 GLY B CA 1
ATOM 1329 C C . GLY B 1 49 ? 13.062 -9.805 -9.156 1 93.5 49 GLY B C 1
ATOM 1330 O O . GLY B 1 49 ? 12.469 -10.391 -8.25 1 93.5 49 GLY B O 1
ATOM 1331 N N . ARG B 1 50 ? 14.297 -9.281 -9.023 1 97.5 50 ARG B N 1
ATOM 1332 C CA . ARG B 1 50 ? 14.945 -9.148 -7.723 1 97.5 50 ARG B CA 1
ATOM 1333 C C . ARG B 1 50 ? 15.227 -7.688 -7.391 1 97.5 50 ARG B C 1
ATOM 1335 O O . ARG B 1 50 ? 15.5 -6.887 -8.289 1 97.5 50 ARG B O 1
ATOM 1342 N N . VAL B 1 51 ? 15.148 -7.344 -6.113 1 97.06 51 VAL B N 1
ATOM 1343 C CA . VAL B 1 51 ? 15.336 -5.973 -5.652 1 97.06 51 VAL B CA 1
ATOM 1344 C C . VAL B 1 51 ? 16.422 -5.93 -4.574 1 97.06 51 VAL B C 1
ATOM 1346 O O . VAL B 1 51 ? 16.312 -6.609 -3.551 1 97.06 51 VAL B O 1
ATOM 1349 N N . TRP B 1 52 ? 17.531 -5.305 -4.809 1 97.12 52 TRP B N 1
ATOM 1350 C CA . TRP B 1 52 ? 18.469 -4.918 -3.76 1 97.12 52 TRP B CA 1
ATOM 1351 C C . TRP B 1 52 ? 17.953 -3.707 -2.986 1 97.12 52 TRP B C 1
ATOM 1353 O O . TRP B 1 52 ? 17.578 -2.695 -3.584 1 97.12 52 TRP B O 1
ATOM 1363 N N . ILE B 1 53 ? 17.812 -3.758 -1.679 1 96.06 53 ILE B N 1
ATOM 1364 C CA . ILE B 1 53 ? 17.25 -2.684 -0.864 1 96.06 53 ILE B CA 1
ATOM 1365 C C . ILE B 1 53 ? 18.172 -2.42 0.333 1 96.06 53 ILE B C 1
ATOM 1367 O O . ILE B 1 53 ? 18.672 -3.355 0.953 1 96.06 53 ILE B O 1
ATOM 1371 N N . THR B 1 54 ? 18.422 -1.204 0.625 1 93.75 54 THR B N 1
ATOM 1372 C CA . THR B 1 54 ? 19.219 -0.815 1.781 1 93.75 54 THR B CA 1
ATOM 1373 C C . THR B 1 54 ? 18.641 0.423 2.453 1 93.75 54 THR B C 1
ATOM 1375 O O . THR B 1 54 ? 18.109 1.313 1.778 1 93.75 54 THR B O 1
ATOM 1378 N N . ALA B 1 55 ? 18.688 0.401 3.75 1 90.5 55 ALA B N 1
ATOM 1379 C CA . ALA B 1 55 ? 18.25 1.586 4.488 1 90.5 55 ALA B CA 1
ATOM 1380 C C . ALA B 1 55 ? 19.172 2.775 4.195 1 90.5 55 ALA B C 1
ATOM 1382 O O . ALA B 1 55 ? 20.391 2.637 4.18 1 90.5 55 ALA B O 1
ATOM 1383 N N . ALA B 1 56 ? 18.688 3.793 3.562 1 82.44 56 ALA B N 1
ATOM 1384 C CA . ALA B 1 56 ? 19.484 4.969 3.197 1 82.44 56 ALA B CA 1
ATOM 1385 C C . ALA B 1 56 ? 20.031 5.664 4.438 1 82.44 56 ALA B C 1
ATOM 1387 O O . ALA B 1 56 ? 21.031 6.391 4.359 1 82.44 56 ALA B O 1
ATOM 1388 N N . GLY B 1 57 ? 20.359 5.273 5.648 1 63.44 57 GLY B N 1
ATOM 1389 C CA . GLY B 1 57 ? 21.234 5.664 6.75 1 63.44 57 GLY B CA 1
ATOM 1390 C C . GLY B 1 57 ? 20.516 6.48 7.809 1 63.44 57 GLY B C 1
ATOM 1391 O O . GLY B 1 57 ? 19.484 7.102 7.535 1 63.44 57 GLY B O 1
ATOM 1392 N N . ASP B 1 58 ? 20.359 6.059 8.891 1 60.72 58 ASP B N 1
ATOM 1393 C CA . ASP B 1 58 ? 20.359 7.004 10 1 60.72 58 ASP B CA 1
ATOM 1394 C C . ASP B 1 58 ? 21.781 7.488 10.297 1 60.72 58 ASP B C 1
ATOM 1396 O O . ASP B 1 58 ? 22 8.273 11.219 1 60.72 58 ASP B O 1
ATOM 1400 N N . GLY B 1 59 ? 22.719 7.297 9.305 1 59.75 59 GLY B N 1
ATOM 1401 C CA . GLY B 1 59 ? 24.109 7.668 9.492 1 59.75 59 GLY B CA 1
ATOM 1402 C C . GLY B 1 59 ? 24.766 6.938 10.641 1 59.75 59 GLY B C 1
ATOM 1403 O O . GLY B 1 59 ? 25.984 7.027 10.828 1 59.75 59 GLY B O 1
ATOM 1404 N N . ARG B 1 60 ? 24.094 6.27 11.523 1 60.06 60 ARG B N 1
ATOM 1405 C CA . ARG B 1 60 ? 24.688 5.746 12.742 1 60.06 60 ARG B CA 1
ATOM 1406 C C . ARG B 1 60 ? 24.984 4.258 12.617 1 60.06 60 ARG B C 1
ATOM 1408 O O . ARG B 1 60 ? 26 3.771 13.141 1 60.06 60 ARG B O 1
ATOM 1415 N N . THR B 1 61 ? 24.234 3.49 12.016 1 63.19 61 THR B N 1
ATOM 1416 C CA . THR B 1 61 ? 24.422 2.049 11.891 1 63.19 61 THR B CA 1
ATOM 1417 C C . THR B 1 61 ? 24.594 1.655 10.422 1 63.19 61 THR B C 1
ATOM 1419 O O . THR B 1 61 ? 23.906 2.184 9.547 1 63.19 61 THR B O 1
ATOM 1422 N N . PRO B 1 62 ? 25.656 0.821 10.148 1 65.5 62 PRO B N 1
ATOM 1423 C CA . PRO B 1 62 ? 25.812 0.359 8.766 1 65.5 62 PRO B CA 1
ATOM 1424 C C . PRO B 1 62 ? 24.516 -0.226 8.195 1 65.5 62 PRO B C 1
ATOM 1426 O O . PRO B 1 62 ? 23.812 -0.96 8.891 1 65.5 62 PRO B O 1
ATOM 1429 N N . PRO B 1 63 ? 24.219 0.25 6.996 1 67.31 63 PRO B N 1
ATOM 1430 C CA . PRO B 1 63 ? 22.969 -0.253 6.414 1 67.31 63 PRO B CA 1
ATOM 1431 C C . PRO B 1 63 ? 23.016 -1.749 6.117 1 67.31 63 PRO B C 1
ATOM 1433 O O . PRO B 1 63 ? 24.078 -2.275 5.754 1 67.31 63 PRO B O 1
ATOM 1436 N N . GLU B 1 64 ? 22.047 -2.451 6.59 1 79.69 64 GLU B N 1
ATOM 1437 C CA . GLU B 1 64 ? 21.906 -3.854 6.207 1 79.69 64 GLU B CA 1
ATOM 1438 C C . GLU B 1 64 ? 21.312 -3.99 4.809 1 79.69 64 GLU B C 1
ATOM 1440 O O . GLU B 1 64 ? 20.172 -3.584 4.57 1 79.69 64 GLU B O 1
ATOM 1445 N N . ASP B 1 65 ? 22.109 -4.441 3.799 1 90.25 65 ASP B N 1
ATOM 1446 C CA . ASP B 1 65 ? 21.703 -4.73 2.426 1 90.25 65 ASP B CA 1
ATOM 1447 C C . ASP B 1 65 ? 20.906 -6.031 2.352 1 90.25 65 ASP B C 1
ATOM 1449 O O . ASP B 1 65 ? 21.266 -7.023 2.984 1 90.25 65 ASP B O 1
ATOM 1453 N N . ARG B 1 66 ? 19.844 -5.98 1.71 1 95.62 66 ARG B N 1
ATOM 1454 C CA . ARG B 1 66 ? 19.047 -7.18 1.469 1 95.62 66 ARG B CA 1
ATOM 1455 C C . ARG B 1 66 ? 18.719 -7.328 -0.014 1 95.62 66 ARG B C 1
ATOM 1457 O O . ARG B 1 66 ? 18.594 -6.336 -0.729 1 95.62 66 ARG B O 1
ATOM 1464 N N . VAL B 1 67 ? 18.75 -8.562 -0.502 1 96.62 67 VAL B N 1
ATOM 1465 C CA . VAL B 1 67 ? 18.203 -8.875 -1.817 1 96.62 67 VAL B CA 1
ATOM 1466 C C . VAL B 1 67 ? 16.875 -9.633 -1.664 1 96.62 67 VAL B C 1
ATOM 1468 O O . VAL B 1 67 ? 16.812 -10.664 -1 1 96.62 67 VAL B O 1
ATOM 1471 N N . LEU B 1 68 ? 15.891 -9.086 -2.178 1 94.12 68 LEU B N 1
ATOM 1472 C CA . LEU B 1 68 ? 14.562 -9.68 -2.104 1 94.12 68 LEU B CA 1
ATOM 1473 C C . LEU B 1 68 ? 14.148 -10.258 -3.453 1 94.12 68 LEU B C 1
ATOM 1475 O O . LEU B 1 68 ? 14.43 -9.672 -4.5 1 94.12 68 LEU B O 1
ATOM 1479 N N . GLY B 1 69 ? 13.469 -11.445 -3.486 1 93.56 69 GLY B N 1
ATOM 1480 C CA . GLY B 1 69 ? 12.914 -12.055 -4.688 1 93.56 69 GLY B CA 1
ATOM 1481 C C . GLY B 1 69 ? 11.398 -12 -4.734 1 93.56 69 GLY B C 1
ATOM 1482 O O . GLY B 1 69 ? 10.758 -11.484 -3.814 1 93.56 69 GLY B O 1
ATOM 1483 N N . PRO B 1 70 ? 10.898 -12.492 -5.918 1 89.94 70 PRO B N 1
ATOM 1484 C CA . PRO B 1 70 ? 9.445 -12.469 -6.062 1 89.94 70 PRO B CA 1
ATOM 1485 C C . PRO B 1 70 ? 8.719 -13.086 -4.871 1 89.94 70 PRO B C 1
ATOM 1487 O O . PRO B 1 70 ? 9.031 -14.211 -4.469 1 89.94 70 PRO B O 1
ATOM 1490 N N . GLY B 1 71 ? 7.82 -12.336 -4.328 1 86.62 71 GLY B N 1
ATOM 1491 C CA . GLY B 1 71 ? 7.043 -12.82 -3.201 1 86.62 71 GLY B CA 1
ATOM 1492 C C . GLY B 1 71 ? 7.613 -12.406 -1.858 1 86.62 71 GLY B C 1
ATOM 1493 O O . GLY B 1 71 ? 6.906 -12.406 -0.85 1 86.62 71 GLY B O 1
ATOM 1494 N N . ASP B 1 72 ? 8.914 -12.086 -1.737 1 90.19 72 ASP B N 1
ATOM 1495 C CA . ASP B 1 72 ? 9.5 -11.617 -0.487 1 90.19 72 ASP B CA 1
ATOM 1496 C C . ASP B 1 72 ? 8.898 -10.281 -0.066 1 90.19 72 ASP B C 1
ATOM 1498 O O . ASP B 1 72 ? 8.516 -9.477 -0.914 1 90.19 72 ASP B O 1
ATOM 1502 N N . THR B 1 73 ? 8.828 -10.086 1.257 1 92.44 73 THR B N 1
ATOM 1503 C CA . THR B 1 73 ? 8.281 -8.852 1.814 1 92.44 73 THR B CA 1
ATOM 1504 C C . THR B 1 73 ? 9.273 -8.219 2.785 1 92.44 73 THR B C 1
ATOM 1506 O O . THR B 1 73 ? 10.148 -8.898 3.328 1 92.44 73 THR B O 1
ATOM 1509 N N . LEU B 1 74 ? 9.172 -6.941 2.934 1 93.06 74 LEU B N 1
ATOM 1510 C CA . LEU B 1 74 ? 9.953 -6.18 3.898 1 93.06 74 LEU B CA 1
ATOM 1511 C C . LEU B 1 74 ? 9.094 -5.102 4.562 1 93.06 74 LEU B C 1
ATOM 1513 O O . LEU B 1 74 ? 8.469 -4.293 3.875 1 93.06 74 LEU B O 1
ATOM 1517 N N . ALA B 1 75 ? 9.07 -5.129 5.875 1 93.69 75 ALA B N 1
ATOM 1518 C CA . ALA B 1 75 ? 8.398 -4.07 6.617 1 93.69 75 ALA B CA 1
ATOM 1519 C C . ALA B 1 75 ? 9.242 -2.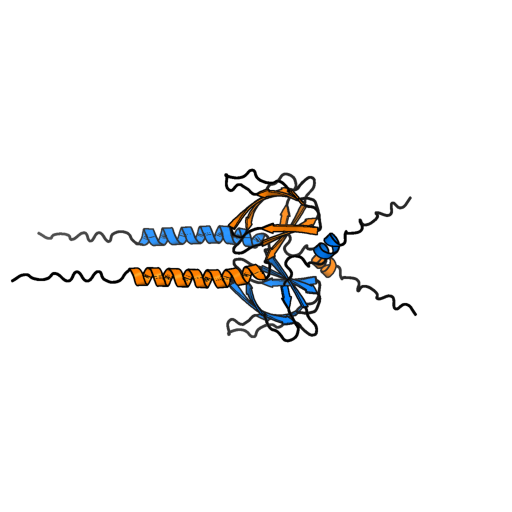799 6.645 1 93.69 75 ALA B C 1
ATOM 1521 O O . ALA B 1 75 ? 10.43 -2.844 6.957 1 93.69 75 ALA B O 1
ATOM 1522 N N . LEU B 1 76 ? 8.609 -1.727 6.25 1 92.56 76 LEU B N 1
ATOM 1523 C CA . LEU B 1 76 ? 9.25 -0.415 6.281 1 92.56 76 LEU B CA 1
ATOM 1524 C C . LEU B 1 76 ? 8.641 0.463 7.367 1 92.56 76 LEU B C 1
ATOM 1526 O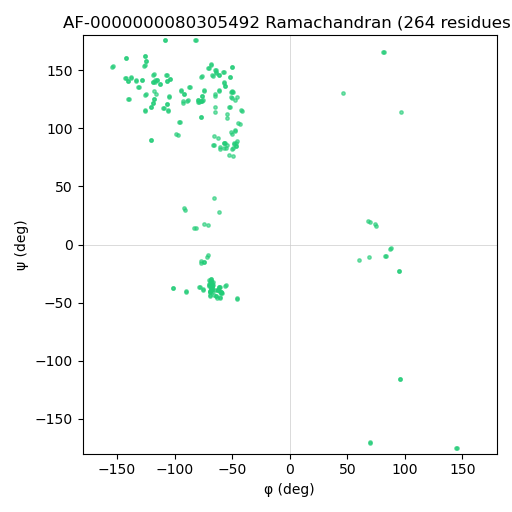 O . LEU B 1 76 ? 7.453 0.793 7.312 1 92.56 76 LEU B O 1
ATOM 1530 N N . ALA B 1 77 ? 9.5 0.814 8.32 1 91.06 77 ALA B N 1
ATOM 1531 C CA . ALA B 1 77 ? 9.008 1.651 9.414 1 91.06 77 ALA B CA 1
ATOM 1532 C C . ALA B 1 77 ? 8.625 3.041 8.906 1 91.06 77 ALA B C 1
ATOM 1534 O O . ALA B 1 77 ? 9.273 3.58 8.008 1 91.06 77 ALA B O 1
ATOM 1535 N N . HIS B 1 78 ? 7.562 3.633 9.516 1 90.19 78 HIS B N 1
ATOM 1536 C CA . HIS B 1 78 ? 7.16 4.996 9.188 1 90.19 78 HIS B CA 1
ATOM 1537 C C . HIS B 1 78 ? 8.344 5.949 9.242 1 90.19 78 HIS B C 1
ATOM 1539 O O . HIS B 1 78 ? 9.133 5.922 10.195 1 90.19 78 HIS B O 1
ATOM 1545 N N . GLY B 1 79 ? 8.477 6.711 8.227 1 87.44 79 GLY B N 1
ATOM 1546 C CA . GLY B 1 79 ? 9.492 7.75 8.195 1 87.44 79 GLY B CA 1
ATOM 1547 C C . GLY B 1 79 ? 10.859 7.242 7.773 1 87.44 79 GLY B C 1
ATOM 1548 O O . GLY B 1 79 ? 11.789 8.031 7.586 1 87.44 79 GLY B O 1
ATOM 1549 N N . SER B 1 80 ? 10.992 5.902 7.684 1 87.56 80 SER B N 1
ATOM 1550 C CA . SER B 1 80 ? 12.266 5.355 7.242 1 87.56 80 SER B CA 1
ATOM 1551 C C . SER B 1 80 ? 12.5 5.621 5.758 1 87.56 80 SER B C 1
ATOM 1553 O O . SER B 1 80 ? 11.547 5.758 4.988 1 87.56 80 SER B O 1
ATOM 1555 N N . GLU B 1 81 ? 13.773 5.703 5.41 1 91.44 81 GLU B N 1
ATOM 1556 C CA . GLU B 1 81 ? 14.172 5.949 4.027 1 91.44 81 GLU B CA 1
ATOM 1557 C C . GLU B 1 81 ? 15.008 4.793 3.482 1 91.44 81 GLU B C 1
ATOM 1559 O O . GLU B 1 81 ? 15.867 4.254 4.184 1 91.44 81 GLU B O 1
ATOM 1564 N N . TRP B 1 82 ? 14.711 4.484 2.195 1 93.06 82 TRP B N 1
ATOM 1565 C CA . TRP B 1 82 ? 15.305 3.295 1.594 1 93.06 82 TRP B CA 1
ATOM 1566 C C . TRP B 1 82 ? 15.758 3.574 0.164 1 93.06 82 TRP B C 1
ATOM 1568 O O . TRP B 1 82 ? 15.141 4.379 -0.541 1 93.06 82 TRP B O 1
ATOM 1578 N N . VAL B 1 83 ? 16.812 2.998 -0.218 1 94.94 83 VAL B N 1
ATOM 1579 C CA . VAL B 1 83 ? 17.25 2.979 -1.613 1 94.94 83 VAL B CA 1
ATOM 1580 C C . VAL B 1 83 ? 16.984 1.599 -2.215 1 94.94 83 VAL B C 1
ATOM 1582 O O . VAL B 1 83 ? 17.375 0.582 -1.639 1 94.94 83 VAL B O 1
ATOM 1585 N N . LEU B 1 84 ? 16.328 1.532 -3.303 1 96.94 84 LEU B N 1
ATOM 1586 C CA . LEU B 1 84 ? 16 0.308 -4.027 1 96.94 84 LEU B CA 1
ATOM 1587 C C . LEU B 1 84 ? 16.656 0.306 -5.406 1 96.94 84 LEU B C 1
ATOM 1589 O O . LEU B 1 84 ? 16.672 1.332 -6.094 1 96.94 84 LEU B O 1
ATOM 1593 N N . GLU B 1 85 ? 17.141 -0.765 -5.828 1 96.56 85 GLU B N 1
ATOM 1594 C CA . GLU B 1 85 ? 17.625 -0.991 -7.188 1 96.56 85 GLU B CA 1
ATOM 1595 C C . GLU B 1 85 ? 17.281 -2.395 -7.672 1 96.56 85 GLU B C 1
ATOM 1597 O O . GLU B 1 85 ? 17.281 -3.348 -6.891 1 96.56 85 GLU B O 1
ATOM 1602 N N . ALA B 1 86 ? 16.953 -2.494 -8.961 1 98 86 ALA B N 1
ATOM 1603 C CA . ALA B 1 86 ? 16.844 -3.836 -9.523 1 98 86 ALA B CA 1
ATOM 1604 C C . ALA B 1 86 ? 18.172 -4.582 -9.438 1 98 86 ALA B C 1
ATOM 1606 O O . ALA B 1 86 ? 19.234 -4.004 -9.68 1 98 86 ALA B O 1
ATOM 1607 N N . TRP B 1 87 ? 18.125 -5.77 -9 1 96.69 87 TRP B N 1
ATOM 1608 C CA . TRP B 1 87 ? 19.312 -6.633 -8.945 1 96.69 87 TRP B CA 1
ATOM 1609 C C . TRP B 1 87 ? 19.344 -7.57 -10.148 1 96.69 87 TRP B C 1
ATOM 1611 O O . TRP B 1 87 ? 18.75 -8.648 -10.125 1 96.69 87 TRP B O 1
ATOM 1621 N N . GLY B 1 88 ? 20.016 -7.25 -11.18 1 95.5 88 GLY B N 1
ATOM 1622 C CA . GLY B 1 88 ? 19.969 -7.926 -12.469 1 95.5 88 GLY B CA 1
ATOM 1623 C C . GLY B 1 88 ? 19.016 -7.273 -13.445 1 95.5 88 GLY B C 1
ATOM 1624 O O . GLY B 1 88 ? 19.172 -6.098 -13.781 1 95.5 88 GLY B O 1
ATOM 1625 N N . ASP B 1 89 ? 17.922 -7.926 -13.891 1 96.31 89 ASP B N 1
ATOM 1626 C CA . ASP B 1 89 ? 16.922 -7.438 -14.836 1 96.31 89 ASP B CA 1
ATOM 1627 C C . ASP B 1 89 ? 15.906 -6.535 -14.141 1 96.31 89 ASP B C 1
ATOM 1629 O O . ASP B 1 89 ? 16 -6.285 -12.938 1 96.31 89 ASP B O 1
ATOM 1633 N N . ASP B 1 90 ? 15.008 -5.969 -14.945 1 97 90 ASP B N 1
ATOM 1634 C CA . ASP B 1 90 ? 13.945 -5.125 -14.398 1 97 90 ASP B CA 1
ATOM 1635 C C . ASP B 1 90 ? 13.203 -5.84 -13.273 1 97 90 ASP B C 1
ATOM 1637 O O . ASP B 1 90 ? 13.055 -7.066 -13.297 1 97 90 ASP B O 1
ATOM 1641 N N . ALA B 1 91 ? 12.82 -5.09 -12.328 1 96.12 91 ALA B N 1
ATOM 1642 C CA . ALA B 1 91 ? 12.039 -5.641 -11.234 1 96.12 91 ALA B CA 1
ATOM 1643 C C . ALA B 1 91 ? 10.742 -4.859 -11.039 1 96.12 91 ALA B C 1
ATOM 1645 O O . ALA B 1 91 ? 10.562 -3.791 -11.625 1 96.12 91 ALA B O 1
ATOM 1646 N N . ARG B 1 92 ? 9.797 -5.445 -10.352 1 94.56 92 ARG B N 1
ATOM 1647 C CA . ARG B 1 92 ? 8.539 -4.816 -9.953 1 94.56 92 ARG B CA 1
ATOM 1648 C C . ARG B 1 92 ? 8.234 -5.09 -8.484 1 94.56 92 ARG B C 1
ATOM 1650 O O . ARG B 1 92 ? 8.492 -6.188 -7.984 1 94.56 92 ARG B O 1
ATOM 1657 N N . PHE B 1 93 ? 7.691 -4.062 -7.797 1 94 93 PHE B N 1
ATOM 1658 C CA . PHE B 1 93 ? 7.32 -4.25 -6.398 1 94 93 PHE B CA 1
ATOM 1659 C C . PHE B 1 93 ? 6.027 -3.506 -6.078 1 94 93 PHE B C 1
ATOM 1661 O O . PHE B 1 93 ? 5.578 -2.666 -6.863 1 94 93 PHE B O 1
ATOM 1668 N N . GLN B 1 94 ? 5.445 -3.92 -5.031 1 93.75 94 GLN B N 1
ATOM 1669 C CA . GLN B 1 94 ? 4.266 -3.25 -4.5 1 93.75 94 GLN B CA 1
ATOM 1670 C C . GLN B 1 94 ? 4.547 -2.648 -3.125 1 93.75 94 GLN B C 1
ATOM 1672 O O . GLN B 1 94 ? 5.285 -3.229 -2.328 1 93.75 94 GLN B O 1
ATOM 1677 N N . LEU B 1 95 ? 4.02 -1.528 -2.9 1 94.5 95 LEU B N 1
ATOM 1678 C CA . LEU B 1 95 ? 4.027 -0.894 -1.588 1 94.5 95 LEU B CA 1
ATOM 1679 C C . LEU B 1 95 ? 2.654 -0.975 -0.934 1 94.5 95 LEU B C 1
ATOM 1681 O O . LEU B 1 95 ? 1.681 -0.425 -1.455 1 94.5 95 LEU B O 1
ATOM 1685 N N . LEU B 1 96 ? 2.566 -1.675 0.137 1 93.31 96 LEU B N 1
ATOM 1686 C CA . LEU B 1 96 ? 1.296 -1.959 0.796 1 93.31 96 LEU B CA 1
ATOM 1687 C C . LEU B 1 96 ? 1.155 -1.145 2.078 1 93.31 96 LEU B C 1
ATOM 1689 O O . LEU B 1 96 ? 2.146 -0.877 2.762 1 93.31 96 LEU B O 1
ATOM 1693 N N . VAL B 1 97 ? -0.056 -0.734 2.41 1 93.69 97 VAL B N 1
ATOM 1694 C CA . VAL B 1 97 ? -0.418 -0.132 3.688 1 93.69 97 VAL B CA 1
ATOM 1695 C C . VAL B 1 97 ? -0.978 -1.201 4.625 1 93.69 97 VAL B C 1
ATOM 1697 O O . VAL B 1 97 ? -2.107 -1.662 4.445 1 93.69 97 VAL B O 1
ATOM 1700 N N . PRO B 1 98 ? -0.212 -1.602 5.578 1 92.94 98 PRO B N 1
ATOM 1701 C CA . PRO B 1 98 ? -0.745 -2.592 6.52 1 92.94 98 PRO B CA 1
ATOM 1702 C C . PRO B 1 98 ? -1.852 -2.025 7.406 1 92.94 98 PRO B C 1
ATOM 1704 O O . PRO B 1 98 ? -1.944 -0.809 7.582 1 92.94 98 PRO B O 1
ATOM 1707 N N . PRO B 1 99 ? -2.789 -2.932 7.926 1 88.94 99 PRO B N 1
ATOM 1708 C CA . PRO B 1 99 ? -3.922 -2.484 8.742 1 88.94 99 PRO B CA 1
ATOM 1709 C C . PRO B 1 99 ? -3.49 -1.661 9.953 1 88.94 99 PRO B C 1
ATOM 1711 O O . PRO B 1 99 ? -4.219 -0.762 10.383 1 88.94 99 PRO B O 1
ATOM 1714 N N . ASP B 1 100 ? -2.439 -1.931 10.547 1 81.75 100 ASP B N 1
ATOM 1715 C CA . ASP B 1 100 ? -2.004 -1.255 11.766 1 81.75 100 ASP B CA 1
ATOM 1716 C C . ASP B 1 100 ? -1.478 0.146 11.461 1 81.75 100 ASP B C 1
ATOM 1718 O O . ASP B 1 100 ? -1.353 0.979 12.359 1 81.75 100 ASP B O 1
ATOM 1722 N N . ALA B 1 101 ? -1.196 0.457 10.25 1 72.31 101 ALA B N 1
ATOM 1723 C CA . ALA B 1 101 ? -0.705 1.781 9.875 1 72.31 101 ALA B CA 1
ATOM 1724 C C . ALA B 1 101 ? -1.79 2.84 10.055 1 72.31 101 ALA B C 1
ATOM 1726 O O . ALA B 1 101 ? -1.493 3.996 10.359 1 72.31 101 ALA B O 1
ATOM 1727 N N . CYS B 1 102 ? -3.008 2.428 9.867 1 63.59 102 CYS B N 1
ATOM 1728 C CA . CYS B 1 102 ? -4.121 3.361 9.992 1 63.59 102 CYS B CA 1
ATOM 1729 C C . CYS B 1 102 ? -4.406 3.676 11.453 1 63.59 102 CYS B C 1
ATOM 1731 O O . CYS B 1 102 ? -4.773 4.805 11.789 1 63.59 102 CYS B O 1
ATOM 1733 N N . ARG B 1 103 ? -4.293 2.674 12.234 1 61.84 103 ARG B N 1
ATOM 1734 C CA . ARG B 1 103 ? -4.469 2.914 13.664 1 61.84 103 ARG B CA 1
ATOM 1735 C C . ARG B 1 103 ? -3.436 3.908 14.188 1 61.84 103 ARG B C 1
ATOM 1737 O O . ARG B 1 103 ? -3.756 4.773 15.008 1 61.84 103 ARG B O 1
ATOM 1744 N N . ALA B 1 104 ? -2.316 3.793 13.664 1 58.84 104 ALA B N 1
ATOM 1745 C CA . ALA B 1 104 ? -1.229 4.676 14.078 1 58.84 104 ALA B CA 1
ATOM 1746 C C . ALA B 1 104 ? -1.506 6.117 13.664 1 58.84 104 ALA B C 1
ATOM 1748 O O . ALA B 1 104 ? -1.198 7.051 14.406 1 58.84 104 ALA B O 1
ATOM 1749 N N . ARG B 1 105 ? -2.158 6.25 12.57 1 62 105 ARG B N 1
ATOM 1750 C CA . ARG B 1 105 ? -2.473 7.598 12.109 1 62 105 ARG B CA 1
ATOM 1751 C C . ARG B 1 105 ? -3.502 8.258 13.023 1 62 105 ARG B C 1
ATOM 1753 O O . ARG B 1 105 ? -3.377 9.445 13.352 1 62 105 ARG B O 1
ATOM 1760 N N . ALA B 1 106 ? -4.512 7.414 13.344 1 62.25 106 ALA B N 1
ATOM 1761 C CA . ALA B 1 106 ? -5.52 7.949 14.258 1 62.25 106 ALA B CA 1
ATOM 1762 C C . ALA B 1 106 ? -4.887 8.367 15.578 1 62.25 106 ALA B C 1
ATOM 1764 O O . ALA B 1 106 ? -5.188 9.445 16.109 1 62.25 106 ALA B O 1
ATOM 1765 N N . ALA B 1 107 ? -3.998 7.547 16.031 1 62.34 107 ALA B N 1
ATOM 1766 C CA . ALA B 1 107 ? -3.322 7.844 17.297 1 62.34 107 ALA B CA 1
ATOM 1767 C C . ALA B 1 107 ? -2.42 9.062 17.156 1 62.34 107 ALA B C 1
ATOM 1769 O O . ALA B 1 107 ? -2.34 9.891 18.078 1 62.34 107 ALA B O 1
ATOM 1770 N N . ALA B 1 108 ? -1.82 9.195 16.016 1 59.75 108 ALA B N 1
ATOM 1771 C CA . ALA B 1 108 ? -0.96 10.352 15.75 1 59.75 108 ALA B CA 1
ATOM 1772 C C . ALA B 1 108 ? -1.774 11.641 15.688 1 59.75 108 ALA B C 1
ATOM 1774 O O . ALA B 1 108 ? -1.341 12.68 16.188 1 59.75 108 ALA B O 1
ATOM 1775 N N . GLY B 1 109 ? -2.92 11.523 15.062 1 61 109 GLY B N 1
ATOM 1776 C CA . GLY B 1 109 ? -3.822 12.664 15.047 1 61 109 GLY B CA 1
ATOM 1777 C C . GLY B 1 109 ? -4.238 13.117 16.438 1 61 109 GLY B C 1
ATOM 1778 O O . GLY B 1 109 ? -4.227 14.312 16.719 1 61 109 GLY B O 1
ATOM 1779 N N . LEU B 1 110 ? -4.496 12.133 17.25 1 68.38 110 LEU B N 1
ATOM 1780 C CA . LEU B 1 110 ? -4.875 12.438 18.641 1 68.38 110 LEU B CA 1
ATOM 1781 C C . LEU B 1 110 ? -3.705 13.039 19.406 1 68.38 110 LEU B C 1
ATOM 1783 O O . LEU B 1 110 ? -3.879 13.992 20.156 1 68.38 110 LEU B O 1
ATOM 1787 N N . ARG B 1 111 ? -2.543 12.562 19.141 1 64.81 111 ARG B N 1
ATOM 1788 C CA . ARG B 1 111 ? -1.347 13.094 19.781 1 64.81 111 ARG B CA 1
ATOM 1789 C C . ARG B 1 111 ? -1.054 14.516 19.328 1 64.81 111 ARG B C 1
ATOM 1791 O O . ARG B 1 111 ? -0.678 15.367 20.125 1 64.81 111 ARG B O 1
ATOM 1798 N N . ARG B 1 112 ? -1.315 14.742 18.094 1 64.62 112 ARG B N 1
ATOM 1799 C CA . ARG B 1 112 ? -1.107 16.078 17.562 1 64.62 112 ARG B CA 1
ATOM 1800 C C . ARG B 1 112 ? -2.115 17.062 18.141 1 64.62 112 ARG B C 1
ATOM 1802 O O . ARG B 1 112 ? -1.765 18.203 18.453 1 64.62 112 ARG B O 1
ATOM 1809 N N . LEU B 1 113 ? -3.297 16.641 18.25 1 70.19 113 LEU B N 1
ATOM 1810 C CA . LEU B 1 113 ? -4.324 17.469 18.875 1 70.19 113 LEU B CA 1
ATOM 1811 C C . LEU B 1 113 ? -4.008 17.719 20.344 1 70.19 113 LEU B C 1
ATOM 1813 O O . LEU B 1 113 ? -4.152 18.844 20.844 1 70.19 113 LEU B O 1
ATOM 1817 N N . GLY B 1 114 ? -3.6 16.641 20.984 1 68.88 114 GLY B N 1
ATOM 1818 C CA . GLY B 1 114 ? -3.189 16.812 22.359 1 68.88 114 GLY B CA 1
ATOM 1819 C C . GLY B 1 114 ? -2.016 17.75 22.531 1 68.88 114 GLY B C 1
ATOM 1820 O O . GLY B 1 114 ? -2.006 18.594 23.438 1 68.88 114 GLY B O 1
ATOM 1821 N N . ALA B 1 115 ? -1.086 17.75 21.641 1 65.94 115 ALA B N 1
ATOM 1822 C CA . ALA B 1 115 ? 0.066 18.641 21.672 1 65.94 115 ALA B CA 1
ATOM 1823 C C . ALA B 1 115 ? -0.352 20.078 21.375 1 65.94 115 ALA B C 1
ATOM 1825 O O . ALA B 1 115 ? 0.163 21.016 21.984 1 65.94 115 ALA B O 1
ATOM 1826 N N . ALA B 1 116 ? -1.251 20.281 20.578 1 67.69 116 ALA B N 1
ATOM 1827 C CA . ALA B 1 116 ? -1.767 21.609 20.234 1 67.69 116 ALA B CA 1
ATOM 1828 C C . ALA B 1 116 ? -2.516 22.219 21.406 1 67.69 116 ALA B C 1
ATOM 1830 O O . ALA B 1 116 ? -2.34 23.406 21.719 1 67.69 116 ALA B O 1
ATOM 1831 N N . LEU B 1 117 ? -3.248 21.391 22.062 1 78.69 117 LEU B N 1
ATOM 1832 C CA . LEU B 1 117 ? -3.98 21.859 23.234 1 78.69 117 LEU B CA 1
ATOM 1833 C C . LEU B 1 117 ? -3.025 22.203 24.375 1 78.69 117 LEU B C 1
ATOM 1835 O O . LEU B 1 117 ? -3.207 23.219 25.062 1 78.69 117 LEU B O 1
ATOM 1839 N N . ARG B 1 118 ? -2.043 21.469 24.531 1 74 118 ARG B N 1
ATOM 1840 C CA . ARG B 1 118 ? -1.038 21.75 25.562 1 74 118 ARG B CA 1
ATOM 1841 C C . ARG B 1 118 ? -0.27 23.031 25.234 1 74 118 ARG B C 1
ATOM 1843 O O . ARG B 1 118 ? 0.053 23.812 26.141 1 74 118 ARG B O 1
ATOM 1850 N N . ALA B 1 119 ? -0.054 23.266 23.969 1 67.81 119 ALA B N 1
ATOM 1851 C CA . ALA B 1 119 ? 0.635 24.469 23.516 1 67.81 119 ALA B CA 1
ATOM 1852 C C . ALA B 1 119 ? -0.223 25.719 23.734 1 67.81 119 ALA B C 1
ATOM 1854 O O . ALA B 1 119 ? 0.291 26.781 24.094 1 67.81 119 ALA B O 1
ATOM 1855 N N . LEU B 1 120 ? -1.475 25.641 23.672 1 70.81 120 LEU B N 1
ATOM 1856 C CA . LEU B 1 120 ? -2.412 26.734 23.891 1 70.81 120 LEU B CA 1
ATOM 1857 C C . LEU B 1 120 ? -2.584 27.016 25.375 1 70.81 120 LEU B C 1
ATOM 1859 O O . LEU B 1 120 ? -2.752 28.172 25.781 1 70.81 120 LEU B O 1
ATOM 1863 N N . GLY B 1 121 ? -2.559 25.969 26.156 1 74.19 121 GLY B N 1
ATOM 1864 C CA . GLY B 1 121 ? -2.668 26.141 27.594 1 74.19 121 GLY B CA 1
ATOM 1865 C C . GLY B 1 121 ? -1.443 26.781 28.219 1 74.19 121 GLY B C 1
ATOM 1866 O O . GLY B 1 121 ? -1.55 27.5 29.219 1 74.19 121 GLY B O 1
ATOM 1867 N N . ARG B 1 122 ? -0.318 26.516 27.703 1 66.44 122 ARG B N 1
ATOM 1868 C CA . ARG B 1 122 ? 0.926 27.047 28.25 1 66.44 122 ARG B CA 1
ATOM 1869 C C . ARG B 1 122 ? 1.051 28.547 27.969 1 66.44 122 ARG B C 1
ATOM 1871 O O . ARG B 1 122 ? 1.905 29.219 28.547 1 66.44 122 ARG B O 1
ATOM 1878 N N . ARG B 1 123 ? 0.259 29.062 27.188 1 61.72 123 ARG B N 1
ATOM 1879 C CA . ARG B 1 123 ? 0.233 30.5 26.906 1 61.72 123 ARG B CA 1
ATOM 1880 C C . ARG B 1 123 ? -0.714 31.219 27.859 1 61.72 123 ARG B C 1
ATOM 1882 O O . ARG B 1 123 ? -1.684 31.844 27.422 1 61.72 123 ARG B O 1
ATOM 1889 N N . GLY B 1 124 ? -0.881 30.75 29.016 1 58.88 124 GLY B N 1
ATOM 1890 C CA . GLY B 1 124 ? -1.641 31.484 30.016 1 58.88 124 GLY B CA 1
ATOM 1891 C C . GLY B 1 124 ? -1.074 32.875 30.281 1 58.88 124 GLY B C 1
ATOM 1892 O O . GLY B 1 124 ? 0.102 33.125 30.031 1 58.88 124 GLY B O 1
ATOM 1893 N N . PRO B 1 125 ? -1.908 33.844 30.438 1 59.38 125 PRO B N 1
ATOM 1894 C CA . PRO B 1 125 ? -1.479 35.219 30.75 1 59.38 125 PRO B CA 1
ATOM 1895 C C . PRO B 1 125 ? -0.592 35.281 32 1 59.38 125 PRO B C 1
ATOM 1897 O O . PRO B 1 125 ? -0.853 34.594 32.969 1 59.38 125 PRO B O 1
ATOM 1900 N N . ALA B 1 126 ? 0.645 35.531 31.875 1 59.31 126 ALA B N 1
ATOM 1901 C CA . ALA B 1 126 ? 1.447 36 33.031 1 59.31 126 ALA B CA 1
ATOM 1902 C C . ALA B 1 126 ? 0.775 37.156 33.75 1 59.31 126 ALA B C 1
ATOM 1904 O O . ALA B 1 126 ? 0.724 38.281 33.219 1 59.31 126 ALA B O 1
ATOM 1905 N N . MET B 1 127 ? -0.215 37 34.531 1 54.75 127 MET B N 1
ATOM 1906 C CA . MET B 1 127 ? -0.722 38.062 35.375 1 54.75 127 MET B CA 1
ATOM 1907 C C . MET B 1 127 ? 0.352 38.531 36.344 1 54.75 127 MET B C 1
ATOM 1909 O O . MET B 1 127 ? 0.823 37.75 37.188 1 54.75 127 MET B O 1
ATOM 1913 N N . ARG B 1 128 ? 1.234 39.344 36 1 54.91 128 ARG B N 1
ATOM 1914 C CA . ARG B 1 128 ? 2.096 40.062 36.938 1 54.91 128 ARG B CA 1
ATOM 1915 C C . ARG B 1 128 ? 1.272 40.812 37.969 1 54.91 128 ARG B C 1
ATOM 1917 O O . ARG B 1 128 ? 0.521 41.75 37.656 1 54.91 128 ARG B O 1
ATOM 1924 N N . TRP B 1 129 ? 0.864 40.188 39.062 1 55.22 129 TRP B N 1
ATOM 1925 C CA . TRP B 1 129 ? 0.38 40.875 40.25 1 55.22 129 TRP B CA 1
ATOM 1926 C C . TRP B 1 129 ? 1.429 41.875 40.75 1 55.22 129 TRP B C 1
ATOM 1928 O O . TRP B 1 129 ? 2.475 41.469 41.281 1 55.22 129 TRP B O 1
ATOM 1938 N N . GLU B 1 130 ? 1.62 43.094 40.312 1 56.56 130 GLU B N 1
ATOM 1939 C CA . GLU B 1 130 ? 2.371 44.188 40.938 1 56.56 130 GLU B CA 1
ATOM 1940 C C . GLU B 1 130 ? 1.75 44.594 42.281 1 56.56 130 GLU B C 1
ATOM 1942 O O . GLU B 1 130 ? 0.595 45.031 42.312 1 56.56 130 GLU B O 1
ATOM 1947 N N . ALA B 1 131 ? 2.16 44.031 43.438 1 59.53 131 ALA B N 1
ATOM 1948 C CA . ALA B 1 131 ? 1.935 44.562 44.812 1 59.53 131 ALA B CA 1
ATOM 1949 C C . ALA B 1 131 ? 2.336 46.031 44.906 1 59.53 131 ALA B C 1
ATOM 1951 O O . ALA B 1 131 ? 3.504 46.375 44.719 1 59.53 131 ALA B O 1
ATOM 1952 N N . GLY B 1 132 ? 1.541 46.969 44.531 1 51.66 132 GLY B N 1
ATOM 1953 C CA . GLY B 1 132 ? 1.682 48.344 44.906 1 51.66 132 GLY B CA 1
ATOM 1954 C C . GLY B 1 132 ? 1.959 48.531 46.406 1 51.66 132 GLY B C 1
ATOM 1955 O O . GLY B 1 132 ? 1.2 48.031 47.25 1 51.66 132 GLY B O 1
ATOM 1956 N N . GLY B 1 133 ? 3.197 48.531 46.812 1 47 133 GLY B N 1
ATOM 1957 C CA . GLY B 1 133 ? 3.588 49.062 48.125 1 47 133 GLY B CA 1
ATOM 1958 C C . GLY B 1 133 ? 2.961 50.406 48.438 1 47 133 GLY B C 1
ATOM 1959 O O . GLY B 1 133 ? 2.783 51.25 47.531 1 47 133 GLY B O 1
ATOM 1960 N N . ALA B 1 134 ? 2.295 50.5 49.625 1 41.53 134 ALA B N 1
ATOM 1961 C CA . ALA B 1 134 ? 2.25 51.719 50.406 1 41.53 134 ALA B CA 1
ATOM 1962 C C . ALA B 1 134 ? 3.654 52.156 50.812 1 41.53 134 ALA B C 1
ATOM 1964 O O . ALA B 1 134 ? 4.559 51.344 50.969 1 41.53 134 ALA B O 1
#

pLDDT: mean 77.07, std 17.52, range [40.88, 98.0]

Radius of gyration: 25.78 Å; Cα contacts (8 Å, |Δi|>4): 501; chains: 2; bounding box: 52×112×77 Å

Sequence (268 aa):
MTSTRLSPLMTTAQEFAARGEAAAWRLPAGTALRLAAGPGARCLRVAAGRVWITAAGDGRTPPEDRVLGPGDTLALAHGSEWVLEAWGDDARFQLLVPPDACRARAAAGLRRLGAALRALGRRGPAMRWEAGGAMTSTRLSPLMTTAQEFAARGEAAAWRLPAGTALRLAAGPGARCLRVAAGRVWITAAGDGRTPPEDRVLGPGDTLALAHGSEWVLEAWGDDARFQLLVPPDACRARAAAGLRRLGAALRALGRRGPAMRWEAGGA

Nearest PDB structures (foldseek):
  6xwv-assembly1_C  TM=8.595E-01  e=8.630E-05  Drosophila melanogaster
  6xwv-assembly1_B  TM=8.291E-01  e=6.920E-05  Drosophila melanogaster
  6xwv-assembly1_D  TM=8.285E-01  e=9.638E-05  Drosophila melanogaster
  6o2k-assembly1_A  TM=8.183E-01  e=6.920E-05  Drosophila melanogaster
  6xwv-assembly1_A  TM=8.555E-01  e=3.247E-04  Drosophila melanogaster

Foldseek 3Di:
DPPPPPPPPQPPVSVCVVLVVVQKDKAAAPDKDKDFADPFKKKKAWRAAKKWKWFPDPVPDPIDIDIDHHGDMDIGGHGTMMMIHGDPGMTIMHIGHDPVRVVVVVVVVVVVVVVVVVVVVVPPDPPPPPPPDD/DPPPPPPPPQPPVSVCVVLVVVQKDKAAAPDKDKDFADPFKKKKAWRAAKKWKWFPDVVPDPIDIDIDHHGDMDIGGHGTMMMIHGDPGMTIMHIGHDPVRVVVVVVVVVVVVVVVVVVVVVPPDPPPPPPPDD

InterPro domains:
  IPR011051 RmlC-like cupin domain superfamily [SSF51182] (5-99)
  IPR021317 Protein of unknown function DUF2917 [PF11142] (25-88)